Protein 6NIO (pdb70)

B-factor: mean 24.57, std 8.69, range [13.93, 74.97]

Secondary structure (DSSP, 8-state):
-EEEEEEEGGGHHHHHHHHHHHHHHH--EEEEEEE-HHHHHHHHHTT---SEEE-SSS---HHHHTT-B-GGG----EEE-EEEEEETT-S------STT--HHHHHTT--EEEE-TTT-HHHHHHHHHHHHTT-HHHHTT--EESSTTT--TTTTTSSSEEEEEHHHHHH-TTEEEEEE--GGGS--EEE--BBTT--SHHHHHHHHHHTSHHHHHHHHHTT-EE-

Foldseek 3Di:
DEAEEEEAQLCVVLVVVVQVVCCVVPVYHYHYDHDALLVSLVVLLVPDDHFYYKHQDDVSCVSVVSVFFPVVFKDFWWFWFKFKKFFPPDPQAAFEDALPGPVCVQQVQAAELEAQCVDEVQNVQVCQLCVQSVNCVVRVVRHHDPYVVRSVCRLVRNGGMYIDIQLVQLVDPRMDTHYTRDPVRGDIRTIIGTTPPNPDPVSVVVSVVCLDPVSQVSCVNSRIHTD

Solvent-accessible surface area: 10989 Å² total

Radius of gyration: 18.73 Å; Cα contacts (8 Å, |Δi|>4): 465; chains: 1; bounding box: 40×51×35 Å

CATH classification: 3.40.190.10 (+1 more: 3.40.190.10)

Structure (mmCIF, N/CA/C/O backbone):
data_6NIO
#
_entry.id   6NIO
#
_cell.length_a   51.922
_cell.length_b   54.305
_cell.length_c   69.785
_cell.angle_alpha   90.00
_cell.angle_beta   90.00
_cell.angle_gamma   90.00
#
_symmetry.space_group_name_H-M   'P 21 21 21'
#
loop_
_entity.id
_entity.type
_entity.pdbx_description
1 polymer 'Molybdate ABC transporter substrate-binding protein'
2 non-polymer '2-[N-CYCLOHEXYLAMINO]ETHANE SULFONIC ACID'
3 non-polymer 'ACETIC ACID'
4 non-polymer 'FORMIC ACID'
5 water water
#
loop_
_atom_site.group_PDB
_atom_site.id
_atom_site.type_symbol
_atom_site.label_atom_id
_atom_site.label_alt_id
_atom_site.label_comp_id
_atom_site.label_asym_id
_atom_site.label_entity_id
_atom_site.label_seq_id
_atom_site.pdbx_PDB_ins_code
_atom_site.Cartn_x
_atom_site.Cartn_y
_atom_site.Cartn_z
_atom_site.occupancy
_atom_site.B_iso_or_equiv
_atom_site.auth_seq_id
_atom_site.auth_comp_id
_atom_site.auth_asym_id
_atom_site.auth_atom_id
_atom_site.pdbx_PDB_model_num
ATOM 1 N N . ASP A 1 5 ? 23.858 51.506 14.763 1.00 45.37 33 ASP A N 1
ATOM 2 C CA . ASP A 1 5 ? 22.731 51.935 15.611 1.00 44.17 33 ASP A CA 1
ATOM 3 C C . ASP A 1 5 ? 21.525 50.970 15.623 1.00 41.10 33 ASP A C 1
ATOM 4 O O . ASP A 1 5 ? 21.330 50.268 16.623 1.00 41.43 33 ASP A O 1
ATOM 9 N N . LYS A 1 6 ? 20.722 50.947 14.540 1.00 36.96 34 LYS A N 1
ATOM 10 C CA . LYS A 1 6 ? 19.574 50.040 14.422 1.00 35.00 34 LYS A CA 1
ATOM 11 C C . LYS A 1 6 ? 19.623 49.313 13.086 1.00 30.97 34 LYS A C 1
ATOM 12 O O . LYS A 1 6 ? 19.795 49.935 12.036 1.00 32.44 34 LYS A O 1
ATOM 18 N N . ILE A 1 7 ? 19.448 47.998 13.135 1.00 26.55 35 ILE A N 1
ATOM 19 C CA . ILE A 1 7 ? 19.305 47.143 11.960 1.00 23.90 35 ILE A CA 1
ATOM 20 C C . ILE A 1 7 ? 17.876 46.614 11.942 1.00 23.47 35 ILE A C 1
ATOM 21 O O . ILE A 1 7 ? 17.392 46.092 12.957 1.00 24.67 35 ILE A O 1
ATOM 26 N N . THR A 1 8 ? 17.194 46.733 10.794 1.00 21.73 36 THR A N 1
ATOM 27 C CA . THR A 1 8 ? 15.818 46.238 10.657 1.00 21.24 36 THR A CA 1
ATOM 28 C C . THR A 1 8 ? 15.877 44.940 9.852 1.00 20.34 36 THR A C 1
ATOM 29 O O . THR A 1 8 ? 16.393 44.920 8.724 1.00 20.32 36 THR A O 1
ATOM 33 N N . VAL A 1 9 ? 15.398 43.850 10.443 1.00 20.18 37 VAL A N 1
ATOM 34 C CA . VAL A 1 9 ? 15.384 42.538 9.777 1.00 17.90 37 VAL A CA 1
ATOM 35 C C . VAL A 1 9 ? 13.939 42.173 9.462 1.00 18.41 37 VAL A C 1
ATOM 36 O O . VAL A 1 9 ? 13.089 42.273 10.335 1.00 19.60 37 VAL A O 1
ATOM 40 N N . PHE A 1 10 ? 13.659 41.777 8.208 1.00 16.81 38 PHE A N 1
ATOM 41 C CA . PHE A 1 10 ? 12.381 41.160 7.843 1.00 16.94 38 PHE A CA 1
ATOM 42 C C . PHE A 1 10 ? 12.607 39.664 7.819 1.00 15.60 38 PHE A C 1
ATOM 43 O O . PHE A 1 10 ? 13.408 39.174 7.004 1.00 16.25 38 PHE A O 1
ATOM 51 N N . ALA A 1 11 ? 11.971 38.932 8.736 1.00 15.88 39 ALA A N 1
ATOM 52 C CA . ALA A 1 11 ? 12.266 37.503 8.886 1.00 16.53 39 ALA A CA 1
ATOM 53 C C . ALA A 1 11 ? 10.987 36.673 8.928 1.00 15.73 39 ALA A C 1
ATOM 54 O O . ALA A 1 11 ? 9.995 37.046 9.580 1.00 16.57 39 ALA A O 1
ATOM 56 N N . ALA A 1 12 ? 11.027 35.525 8.266 1.00 16.10 40 ALA A N 1
ATOM 57 C CA . ALA A 1 12 ? 9.914 34.593 8.348 1.00 16.13 40 ALA A CA 1
ATOM 58 C C . ALA A 1 12 ? 9.526 34.354 9.818 1.00 16.93 40 ALA A C 1
ATOM 59 O O . ALA A 1 12 ? 10.379 34.209 10.687 1.00 17.59 40 ALA A O 1
ATOM 61 N N . ALA A 1 13 ? 8.217 34.330 10.109 1.00 17.64 41 ALA A N 1
ATOM 62 C CA . ALA A 1 13 ? 7.774 34.367 11.506 1.00 19.40 41 ALA A CA 1
ATOM 63 C C . ALA A 1 13 ? 8.217 33.147 12.302 1.00 18.55 41 ALA A C 1
ATOM 64 O O . ALA A 1 13 ? 8.338 33.215 13.541 1.00 19.70 41 ALA A O 1
ATOM 66 N N . SER A 1 14 ? 8.436 32.013 11.637 1.00 17.59 42 SER A N 1
ATOM 67 C CA . SER A 1 14 ? 8.935 30.848 12.362 1.00 18.27 42 SER A CA 1
ATOM 68 C C . SER A 1 14 ? 10.285 31.097 13.029 1.00 17.92 42 SER A C 1
ATOM 69 O O . SER A 1 14 ? 10.672 30.340 13.920 1.00 19.42 42 SER A O 1
ATOM 72 N N . LEU A 1 15 ? 11.018 32.102 12.606 1.00 17.20 43 LEU A N 1
ATOM 73 C CA . LEU A 1 15 ? 12.338 32.402 13.156 1.00 16.99 43 LEU A CA 1
ATOM 74 C C . LEU A 1 15 ? 12.273 33.232 14.437 1.00 18.18 43 LEU A C 1
ATOM 75 O O . LEU A 1 15 ? 13.312 33.586 14.969 1.00 17.64 43 LEU A O 1
ATOM 80 N N . THR A 1 16 ? 11.076 33.587 14.927 1.00 17.20 44 THR A N 1
ATOM 81 C CA . THR A 1 16 ? 10.953 34.558 16.017 1.00 17.84 44 THR A CA 1
ATOM 82 C C . THR A 1 16 ? 11.832 34.199 17.204 1.00 17.68 44 THR A C 1
ATOM 83 O O . THR A 1 16 ? 12.595 35.039 17.688 1.00 18.32 44 THR A O 1
ATOM 87 N N . ASN A 1 17 ? 11.698 32.978 17.745 1.00 18.75 45 ASN A N 1
ATOM 88 C CA . ASN A 1 17 ? 12.409 32.754 19.009 1.00 19.07 45 ASN A CA 1
ATOM 89 C C . ASN A 1 17 ? 13.922 32.792 18.812 1.00 18.86 45 ASN A C 1
ATOM 90 O O . ASN A 1 17 ? 14.652 33.371 19.635 1.00 19.81 45 ASN A O 1
ATOM 95 N N . ALA A 1 18 ? 14.405 32.216 17.714 1.00 18.24 46 ALA A N 1
ATOM 96 C CA . ALA A 1 18 ? 15.842 32.188 17.471 1.00 18.84 46 ALA A CA 1
ATOM 97 C C . ALA A 1 18 ? 16.370 33.599 17.246 1.00 19.14 46 ALA A C 1
ATOM 98 O O . ALA A 1 18 ? 17.368 34.013 17.850 1.00 19.29 46 ALA A O 1
ATOM 100 N N A LEU A 1 19 ? 15.696 34.374 16.389 0.59 18.64 47 LEU A N 1
ATOM 101 N N B LEU A 1 19 ? 15.700 34.362 16.383 0.41 18.70 47 LEU A N 1
ATOM 102 C CA A LEU A 1 19 ? 16.198 35.709 16.082 0.59 19.96 47 LEU A CA 1
ATOM 103 C CA B LEU A 1 19 ? 16.178 35.699 16.065 0.41 19.87 47 LEU A CA 1
ATOM 104 C C A LEU A 1 19 ? 16.074 36.643 17.277 0.59 19.70 47 LEU A C 1
ATOM 105 C C B LEU A 1 19 ? 16.066 36.640 17.261 0.41 19.73 47 LEU A C 1
ATOM 106 O O A LEU A 1 19 ? 16.913 37.536 17.456 0.59 20.59 47 LEU A O 1
ATOM 107 O O B LEU A 1 19 ? 16.917 37.522 17.435 0.41 20.70 47 LEU A O 1
ATOM 116 N N . GLN A 1 20 ? 15.037 36.477 18.096 1.00 19.14 48 GLN A N 1
ATOM 117 C CA . GLN A 1 20 ? 14.936 37.314 19.290 1.00 20.27 48 GLN A CA 1
ATOM 118 C C . GLN A 1 20 ? 16.119 37.061 20.216 1.00 20.72 48 GLN A C 1
AT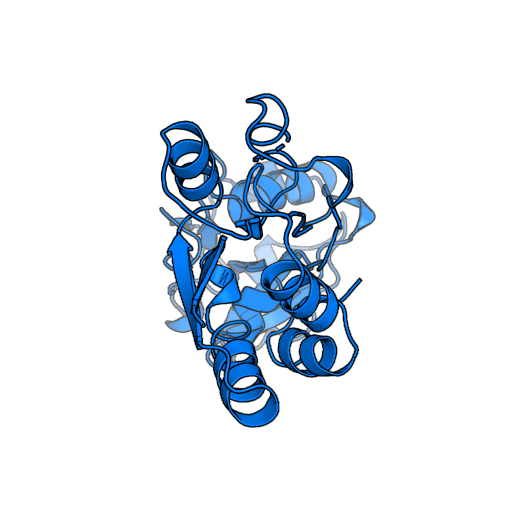OM 119 O O . GLN A 1 20 ? 16.750 38.006 20.705 1.00 21.75 48 GLN A O 1
ATOM 125 N N . ASP A 1 21 ? 16.464 35.782 20.429 1.00 20.28 49 ASP A N 1
ATOM 126 C CA . ASP A 1 21 ? 17.629 35.429 21.232 1.00 20.60 49 ASP A CA 1
ATOM 127 C C . ASP A 1 21 ? 18.909 35.990 20.613 1.00 19.69 49 ASP A C 1
ATOM 128 O O . ASP A 1 21 ? 19.773 36.528 21.323 1.00 21.05 49 ASP A O 1
ATOM 133 N N . ILE A 1 22 ? 19.048 35.879 19.294 1.00 19.69 50 ILE A N 1
ATOM 134 C CA . ILE A 1 22 ? 20.247 36.382 18.638 1.00 21.17 50 ILE A CA 1
ATOM 135 C C . ILE A 1 22 ? 20.339 37.897 18.802 1.00 22.22 50 ILE A C 1
ATOM 136 O O . ILE A 1 22 ? 21.417 38.434 19.109 1.00 21.87 50 ILE A O 1
ATOM 141 N N . ALA A 1 23 ? 19.206 38.599 18.678 1.00 21.68 51 ALA A N 1
ATOM 142 C CA . ALA A 1 23 ? 19.212 40.064 18.783 1.00 22.62 51 ALA A CA 1
ATOM 143 C C . ALA A 1 23 ? 19.603 40.534 20.184 1.00 22.85 51 ALA A C 1
ATOM 144 O O . ALA A 1 23 ? 20.346 41.516 20.334 1.00 23.76 51 ALA A O 1
ATOM 146 N N . VAL A 1 24 ? 19.117 39.850 21.215 1.00 22.69 52 VAL A N 1
ATOM 147 C CA . VAL A 1 24 ? 19.515 40.194 22.577 1.00 23.97 52 VAL A CA 1
ATOM 148 C C . VAL A 1 24 ? 21.023 40.042 22.740 1.00 23.14 52 VAL A C 1
ATOM 149 O O . VAL A 1 24 ? 21.712 40.928 23.277 1.00 22.85 52 VAL A O 1
ATOM 153 N N . GLN A 1 25 ? 21.561 38.904 22.284 1.00 22.29 53 GLN A N 1
ATOM 154 C CA . GLN A 1 25 ? 22.989 38.658 22.414 1.00 23.10 53 GLN A CA 1
ATOM 155 C C . GLN A 1 25 ? 23.811 39.660 21.615 1.00 22.73 53 GLN A C 1
ATOM 156 O O . GLN A 1 25 ? 24.844 40.138 22.090 1.00 23.15 53 GLN A O 1
ATOM 162 N N . TYR A 1 26 ? 23.377 39.981 20.392 1.00 21.67 54 TYR A N 1
ATOM 163 C CA . TYR A 1 26 ? 24.126 40.920 19.574 1.00 22.56 54 TYR A CA 1
ATOM 164 C C . TYR A 1 26 ? 24.116 42.328 20.179 1.00 22.98 54 TYR A C 1
ATOM 165 O O . TYR A 1 26 ? 25.130 43.046 20.106 1.00 23.23 54 TYR A O 1
ATOM 174 N N . LYS A 1 27 ? 22.984 42.763 20.762 1.00 24.38 55 LYS A N 1
ATOM 175 C CA . LYS A 1 27 ? 22.977 44.061 21.432 1.00 26.04 55 LYS A CA 1
ATOM 176 C C . LYS A 1 27 ? 23.929 44.068 22.621 1.00 25.45 55 LYS A C 1
ATOM 177 O O . LYS A 1 27 ? 24.640 45.060 22.861 1.00 25.60 55 LYS A O 1
ATOM 183 N N . GLN A 1 28 ? 23.954 42.970 23.382 1.00 25.26 56 GLN A N 1
ATOM 184 C CA . GLN A 1 28 ? 24.817 42.914 24.554 1.00 26.29 56 GLN A CA 1
ATOM 185 C C . GLN A 1 28 ? 26.289 42.960 24.164 1.00 26.57 56 GLN A C 1
ATOM 186 O O . GLN A 1 28 ? 27.080 43.665 24.808 1.00 28.17 56 GLN A O 1
ATOM 192 N N . GLU A 1 29 ? 26.668 42.239 23.095 1.00 25.85 57 GLU A N 1
ATOM 193 C CA . GLU A 1 29 ? 28.060 42.127 22.683 1.00 27.77 57 GLU A CA 1
ATOM 194 C C . GLU A 1 29 ? 28.530 43.314 21.847 1.00 26.35 57 GLU A C 1
ATOM 195 O O . GLU A 1 29 ? 29.689 43.735 21.981 1.00 27.56 57 GLU A O 1
ATOM 201 N N . LYS A 1 30 ? 27.649 43.889 21.013 1.00 26.54 58 LYS A N 1
ATOM 202 C CA . LYS A 1 30 ? 28.052 44.849 19.991 1.00 27.36 58 LYS A CA 1
ATOM 203 C C . LYS A 1 30 ? 27.332 46.181 20.073 1.00 25.84 58 LYS A C 1
ATOM 204 O O . LYS A 1 30 ? 27.673 47.102 19.305 1.00 26.89 58 LYS A O 1
ATOM 210 N N . GLN A 1 31 ? 26.381 46.335 20.988 1.00 23.71 59 GLN A N 1
ATOM 211 C CA . GLN A 1 31 ? 25.699 47.616 21.217 1.00 25.50 59 GLN A CA 1
ATOM 212 C C . GLN A 1 31 ? 25.003 48.117 19.956 1.00 26.51 59 GLN A C 1
ATOM 213 O O . GLN A 1 31 ? 24.912 49.324 19.712 1.00 28.12 59 GLN A O 1
ATOM 219 N N . VAL A 1 32 ? 24.531 47.182 19.140 1.00 26.32 60 VAL A N 1
ATOM 220 C CA . VAL A 1 32 ? 23.727 47.482 17.961 1.00 27.82 60 VAL A CA 1
ATOM 221 C C . VAL A 1 32 ? 22.332 46.942 18.219 1.00 27.36 60 VAL A C 1
ATOM 222 O O . VAL A 1 32 ? 22.183 45.783 18.621 1.00 26.04 60 VAL A O 1
ATOM 226 N N . ASP A 1 33 ? 21.306 47.766 17.995 1.00 29.41 61 ASP A N 1
ATOM 227 C CA . ASP A 1 33 ? 19.922 47.323 18.181 1.00 32.72 61 ASP A CA 1
ATOM 228 C C . ASP A 1 33 ? 19.402 46.659 16.906 1.00 31.18 61 ASP A C 1
ATOM 229 O O . ASP A 1 33 ? 19.287 47.321 15.866 1.00 33.11 61 ASP A O 1
ATOM 234 N N . VAL A 1 34 ? 19.067 45.370 16.991 1.00 26.91 62 VAL A N 1
ATOM 235 C CA . VAL A 1 34 ? 18.461 44.631 15.888 1.00 24.74 62 VAL A CA 1
ATOM 236 C C . VAL A 1 34 ? 16.981 44.513 16.183 1.00 26.28 62 VAL A C 1
ATOM 237 O O . VAL A 1 34 ? 16.602 44.000 17.240 1.00 27.57 62 VAL A O 1
ATOM 241 N N . VAL A 1 35 ? 16.148 44.987 15.265 1.00 25.56 63 VAL A N 1
ATOM 242 C CA . VAL A 1 35 ? 14.705 44.920 15.424 1.00 26.88 63 VAL A CA 1
ATOM 243 C C . VAL A 1 35 ? 14.129 44.179 14.238 1.00 25.87 63 VAL A C 1
ATOM 244 O O . VAL A 1 35 ? 14.436 44.490 13.083 1.00 29.79 63 VAL A O 1
ATOM 248 N N . ALA A 1 36 ? 13.311 43.194 14.509 1.00 22.88 64 ALA A N 1
ATOM 249 C CA . ALA A 1 36 ? 12.808 42.328 13.448 1.00 21.23 64 ALA A CA 1
ATOM 250 C C . ALA A 1 36 ? 11.302 42.447 13.334 1.00 20.10 64 ALA A C 1
ATOM 251 O O . ALA A 1 36 ? 10.593 42.497 14.354 1.00 21.19 64 ALA A O 1
ATOM 253 N N . SER A 1 37 ? 10.803 42.455 12.092 1.00 19.08 65 SER A N 1
ATOM 254 C CA . SER A 1 37 ? 9.386 42.213 11.806 1.00 19.86 65 SER A CA 1
ATOM 255 C C . SER A 1 37 ? 9.239 40.783 11.331 1.00 18.58 65 SER A C 1
ATOM 256 O O . SER A 1 37 ? 10.020 40.333 10.476 1.00 19.75 65 SER A O 1
ATOM 259 N N . TYR A 1 38 ? 8.261 40.068 11.909 1.00 17.89 66 TYR A N 1
ATOM 260 C CA . TYR A 1 38 ? 8.060 38.650 11.648 1.00 18.07 66 TYR A CA 1
ATOM 261 C C . TYR A 1 38 ? 6.739 38.445 10.927 1.00 19.24 66 TYR A C 1
ATOM 262 O O . TYR A 1 38 ? 5.704 38.863 11.453 1.00 21.67 66 TYR A O 1
ATOM 271 N N . ALA A 1 39 ? 6.768 37.836 9.742 1.00 17.53 67 ALA A N 1
ATOM 272 C CA . ALA A 1 39 ? 5.556 37.685 8.926 1.00 18.30 67 ALA A CA 1
ATOM 273 C C . ALA A 1 39 ? 5.797 36.585 7.902 1.00 17.90 67 ALA A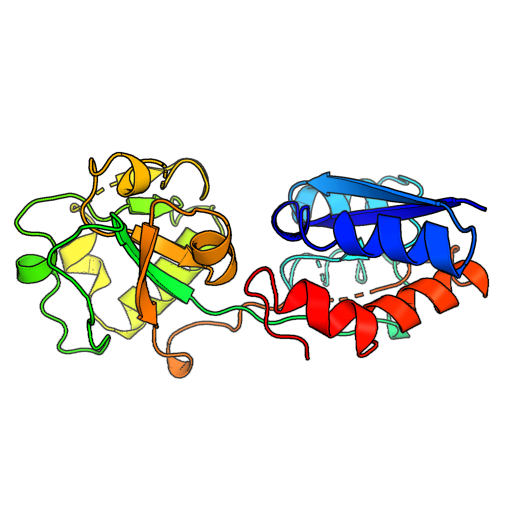 C 1
ATOM 274 O O . ALA A 1 39 ? 6.868 35.981 7.857 1.00 17.75 67 ALA A O 1
ATOM 276 N N A SER A 1 40 ? 4.792 36.285 7.088 0.60 18.90 68 SER A N 1
ATOM 277 N N B SER A 1 40 ? 4.801 36.377 7.040 0.40 18.03 68 SER A N 1
ATOM 278 C CA A SER A 1 40 ? 5.050 35.300 6.051 0.60 20.61 68 SER A CA 1
ATOM 279 C CA B SER A 1 40 ? 4.937 35.486 5.897 0.40 18.33 68 SER A CA 1
ATOM 280 C C A SER A 1 40 ? 6.064 35.853 5.048 0.60 20.11 68 SER A C 1
ATOM 281 C C B SER A 1 40 ? 6.097 35.920 5.007 0.40 19.05 68 SER A C 1
ATOM 282 O O A SER A 1 40 ? 6.121 37.060 4.777 0.60 20.05 68 SER A O 1
ATOM 283 O O B SER A 1 40 ? 6.298 37.117 4.772 0.40 19.39 68 SER A O 1
ATOM 288 N N . SER A 1 41 ? 6.860 34.940 4.494 1.00 18.38 69 SER A N 1
ATOM 289 C CA . SER A 1 41 ? 7.918 35.311 3.551 1.00 18.26 69 SER A CA 1
ATOM 290 C C . SER A 1 41 ? 7.388 36.117 2.370 1.00 18.14 69 SER A C 1
ATOM 291 O O . SER A 1 41 ? 8.050 37.050 1.908 1.00 19.52 69 SER A O 1
ATOM 294 N N . SER A 1 42 ? 6.214 35.741 1.853 1.00 18.68 70 SER A N 1
ATOM 295 C CA . SER A 1 42 ? 5.635 36.437 0.701 1.00 19.47 70 SER A CA 1
ATOM 296 C C . SER A 1 42 ? 5.306 37.894 1.019 1.00 20.20 70 SER A C 1
ATOM 297 O O . SER A 1 42 ? 5.598 38.800 0.223 1.00 20.44 70 SE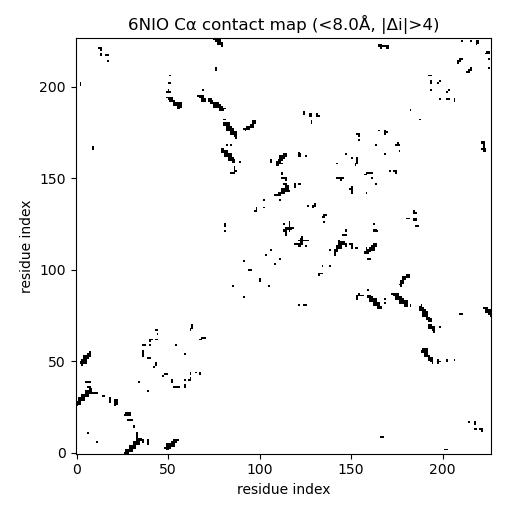R A O 1
ATOM 300 N N . THR A 1 43 ? 4.727 38.141 2.191 1.00 20.72 71 THR A N 1
ATOM 301 C CA . THR A 1 43 ? 4.411 39.502 2.576 1.00 20.17 71 THR A CA 1
ATOM 302 C C . THR A 1 43 ? 5.668 40.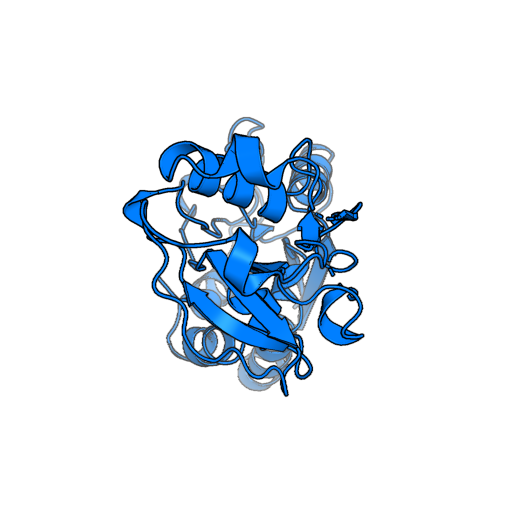318 2.823 1.00 19.37 71 THR A C 1
ATOM 303 O O . THR A 1 43 ? 5.739 41.476 2.412 1.00 21.41 71 THR A O 1
ATOM 307 N N . LEU A 1 44 ? 6.677 39.724 3.458 1.00 18.95 72 LEU A N 1
ATOM 308 C CA . LEU A 1 44 ? 7.913 40.450 3.666 1.00 19.27 72 LEU A CA 1
ATOM 309 C C . LEU A 1 44 ? 8.540 40.835 2.330 1.00 18.83 72 LEU A C 1
ATOM 310 O O . LEU A 1 44 ? 9.032 41.955 2.166 1.00 20.64 72 LEU A O 1
ATOM 315 N N . ALA A 1 45 ? 8.555 39.899 1.371 1.00 18.73 73 ALA A N 1
ATOM 316 C CA . ALA A 1 45 ? 9.168 40.191 0.080 1.00 19.48 73 ALA A CA 1
ATOM 317 C C . ALA A 1 45 ? 8.402 41.277 -0.671 1.00 20.05 73 ALA A C 1
ATOM 318 O O . ALA A 1 45 ? 9.018 42.200 -1.240 1.00 21.47 73 ALA A O 1
ATOM 320 N N . ARG A 1 46 ? 7.061 41.216 -0.658 1.00 20.43 74 ARG A N 1
ATOM 321 C CA . ARG A 1 46 ? 6.293 42.238 -1.358 1.00 21.27 74 ARG A CA 1
ATOM 322 C C . ARG A 1 46 ? 6.448 43.583 -0.688 1.00 22.11 74 ARG A C 1
ATOM 323 O O . ARG A 1 46 ? 6.472 44.614 -1.363 1.00 22.47 74 ARG A O 1
ATOM 331 N N . GLN A 1 47 ? 6.529 43.597 0.647 1.00 22.51 75 GLN A N 1
ATOM 332 C CA . GLN A 1 47 ? 6.706 44.872 1.333 1.00 23.95 75 GLN A CA 1
ATOM 333 C C . GLN A 1 47 ? 8.051 45.488 0.999 1.00 22.76 75 GLN A C 1
ATOM 334 O O . GLN A 1 47 ? 8.127 46.700 0.791 1.00 23.48 75 GLN A O 1
ATOM 340 N N . ILE A 1 48 ? 9.119 44.667 0.903 1.00 22.29 76 ILE A N 1
ATOM 341 C CA . ILE A 1 48 ? 10.404 45.174 0.415 1.00 23.76 76 ILE A CA 1
ATOM 342 C C . ILE A 1 48 ? 10.254 45.729 -1.004 1.00 26.20 76 ILE A C 1
ATOM 343 O O . ILE A 1 48 ? 10.726 46.832 -1.310 1.00 27.13 76 ILE A O 1
ATOM 348 N N . GLU A 1 49 ? 9.517 45.014 -1.867 1.00 24.63 77 GLU A N 1
ATOM 349 C CA . GLU A 1 49 ? 9.299 45.485 -3.238 1.00 25.39 77 GLU A CA 1
ATOM 350 C C . GLU A 1 49 ? 8.606 46.841 -3.259 1.00 26.00 77 GLU A C 1
ATOM 351 O O . GLU A 1 49 ? 8.910 47.700 -4.110 1.00 26.83 77 GLU A O 1
ATOM 357 N N . GLN A 1 50 ? 7.682 47.056 -2.315 1.00 24.71 78 GLN A N 1
ATOM 358 C CA . GLN A 1 50 ? 6.908 48.285 -2.239 1.00 24.55 78 GLN A CA 1
ATOM 359 C C . GLN A 1 50 ? 7.631 49.400 -1.501 1.00 27.22 78 GLN A C 1
ATOM 360 O O . GLN A 1 50 ? 7.069 50.489 -1.354 1.00 29.27 78 GLN A O 1
ATOM 366 N N . GLY A 1 51 ? 8.859 49.175 -1.058 1.00 27.35 79 GLY A N 1
ATOM 367 C CA . GLY A 1 51 ? 9.672 50.229 -0.482 1.00 28.39 79 GLY A CA 1
ATOM 368 C C . GLY A 1 51 ? 9.854 50.225 1.025 1.00 29.10 79 GLY A C 1
ATOM 369 O O . GLY A 1 51 ? 10.447 51.167 1.556 1.00 30.93 79 GLY A O 1
ATOM 370 N N . ALA A 1 52 ? 9.382 49.206 1.728 1.00 28.71 80 ALA A N 1
ATOM 371 C CA . ALA A 1 52 ? 9.629 49.120 3.166 1.00 29.65 80 ALA A CA 1
ATOM 372 C C . ALA A 1 52 ? 11.137 49.043 3.441 1.00 29.62 80 ALA A C 1
ATOM 373 O O . ALA A 1 52 ? 11.839 48.279 2.777 1.00 29.70 80 ALA A O 1
ATOM 375 N N . PRO A 1 53 ? 11.672 49.791 4.458 1.00 29.61 81 PRO A N 1
ATOM 376 C CA . PRO A 1 53 ? 13.148 49.947 4.626 1.00 29.28 81 PRO A CA 1
ATOM 377 C C . PRO A 1 53 ? 13.870 48.877 5.463 1.00 29.15 81 PRO A C 1
ATOM 378 O O . PRO A 1 53 ? 14.616 49.166 6.431 1.00 31.33 81 PRO A O 1
ATOM 382 N N . ALA A 1 54 ? 13.770 47.642 5.051 1.00 25.78 82 ALA A N 1
ATOM 383 C CA . ALA A 1 54 ? 14.497 46.599 5.761 1.00 22.70 82 ALA A CA 1
ATOM 384 C C . ALA A 1 54 ? 15.965 46.559 5.334 1.00 21.62 82 ALA A C 1
ATOM 385 O O . ALA A 1 54 ? 16.309 46.850 4.193 1.00 21.10 82 ALA A O 1
ATOM 387 N N . ASP A 1 55 ? 16.830 46.171 6.255 1.00 19.80 83 ASP A N 1
ATOM 388 C CA . ASP A 1 55 ? 18.248 45.977 5.939 1.00 19.16 83 ASP A CA 1
ATOM 389 C C . ASP A 1 55 ? 18.558 44.561 5.469 1.00 18.18 83 ASP A C 1
ATOM 390 O O . ASP A 1 55 ? 19.434 44.359 4.612 1.00 18.72 83 ASP A O 1
ATOM 395 N N A LEU A 1 56 ? 17.861 43.571 6.018 0.61 17.51 84 LEU A N 1
ATOM 396 N N B LEU A 1 56 ? 17.821 43.582 5.972 0.39 17.55 84 LEU A N 1
ATOM 397 C CA A LEU A 1 56 ? 18.122 42.158 5.759 0.61 18.31 84 LEU A CA 1
ATOM 398 C CA B LEU A 1 56 ? 18.129 42.179 5.746 0.39 18.48 84 LEU A CA 1
ATOM 399 C C A LEU A 1 56 ? 16.788 41.452 5.605 0.61 16.47 84 LEU A C 1
ATOM 400 C C B LEU A 1 56 ? 16.813 41.422 5.645 0.39 16.64 84 LEU A C 1
ATOM 401 O O A LEU A 1 56 ? 15.817 41.792 6.273 0.61 17.36 84 LEU A O 1
ATOM 402 O O B LEU A 1 56 ? 15.870 41.717 6.378 0.39 17.81 84 LEU A O 1
ATOM 411 N N . PHE A 1 57 ? 16.750 40.452 4.741 1.00 15.11 85 PHE A N 1
ATOM 412 C CA . PHE A 1 57 ? 15.557 39.629 4.528 1.00 14.95 85 PHE A CA 1
ATOM 413 C C . PHE A 1 57 ? 15.986 38.179 4.748 1.00 15.54 85 PHE A C 1
ATOM 414 O O . PHE A 1 57 ? 16.937 37.717 4.128 1.00 15.54 85 PHE A O 1
ATOM 422 N N . ILE A 1 58 ? 15.269 37.449 5.627 1.00 15.56 86 ILE A N 1
ATOM 423 C CA . ILE A 1 58 ? 15.456 36.005 5.809 1.00 15.43 86 ILE A CA 1
ATOM 424 C C . ILE A 1 58 ? 14.129 35.356 5.463 1.00 15.00 86 ILE A C 1
ATOM 425 O O . ILE A 1 58 ? 13.122 35.550 6.173 1.00 15.98 86 ILE A O 1
ATOM 430 N N . SER A 1 59 ? 14.102 34.663 4.341 1.00 14.65 87 SER A N 1
ATOM 431 C CA . SER A 1 59 ? 12.914 33.990 3.864 1.00 14.99 87 SER A CA 1
ATOM 432 C C . SER A 1 59 ? 12.872 32.555 4.379 1.00 15.03 87 SER A C 1
ATOM 433 O O . SER A 1 59 ? 13.914 31.946 4.650 1.00 16.12 87 SER A O 1
ATOM 436 N N . ALA A 1 60 ? 11.662 31.976 4.439 1.00 16.01 88 ALA A N 1
ATOM 437 C CA . ALA A 1 60 ? 11.492 30.563 4.752 1.00 16.30 88 ALA A CA 1
ATOM 438 C C . ALA A 1 60 ? 11.401 29.733 3.498 1.00 16.28 88 ALA A C 1
ATOM 439 O O . ALA A 1 60 ? 11.155 28.517 3.578 1.00 18.04 88 ALA A O 1
ATOM 441 N N . ASP A 1 61 ? 11.609 30.358 2.341 1.00 17.28 89 ASP A N 1
ATOM 442 C CA . ASP A 1 61 ? 11.749 29.572 1.125 1.00 18.32 89 ASP A CA 1
ATOM 443 C C . ASP A 1 61 ? 12.549 30.306 0.058 1.00 17.35 89 ASP A C 1
ATOM 444 O O . ASP A 1 61 ? 12.802 31.525 0.115 1.00 19.30 89 ASP A O 1
ATOM 449 N N . GLN A 1 62 ? 13.019 29.515 -0.906 1.00 17.30 90 GLN A N 1
ATOM 450 C CA . GLN A 1 62 ? 13.829 30.068 -1.991 1.00 17.07 90 GLN A CA 1
ATOM 451 C C . GLN A 1 62 ? 12.978 30.860 -2.976 1.00 16.87 90 GLN A C 1
ATOM 452 O O . GLN A 1 62 ? 13.472 31.805 -3.575 1.00 18.06 90 GLN A O 1
ATOM 458 N N . GLN A 1 63 ? 11.708 30.484 -3.181 1.00 17.60 91 GLN A N 1
ATOM 459 C CA . GLN A 1 63 ? 10.908 31.141 -4.224 1.00 18.03 91 GLN A CA 1
ATOM 460 C C . GLN A 1 63 ? 10.673 32.618 -3.923 1.00 18.10 91 GLN A C 1
ATOM 461 O O . GLN A 1 63 ? 10.703 33.440 -4.838 1.00 18.74 91 GLN A O 1
ATOM 467 N N . TRP A 1 64 ? 10.422 32.979 -2.659 1.00 16.69 92 TRP A N 1
ATOM 468 C CA . TRP A 1 64 ? 10.186 34.381 -2.329 1.00 16.29 92 TRP A CA 1
ATOM 469 C C . TRP A 1 64 ? 11.468 35.191 -2.347 1.00 16.11 92 TRP A C 1
ATOM 470 O O . TRP A 1 64 ? 11.423 36.397 -2.578 1.00 16.35 92 TRP A O 1
ATOM 489 N N . ASP A 1 66 ? 13.781 34.455 -4.662 1.00 15.65 94 ASP A N 1
ATOM 490 C CA . ASP A 1 66 ? 13.865 34.656 -6.108 1.00 16.52 94 ASP A CA 1
ATOM 491 C C . ASP A 1 66 ? 13.033 35.867 -6.520 1.00 15.84 94 ASP A C 1
ATOM 492 O O . ASP A 1 66 ? 13.463 36.670 -7.355 1.00 17.35 94 ASP A O 1
ATOM 497 N N . TYR A 1 67 ? 11.807 35.978 -5.986 1.00 15.93 95 TYR A N 1
ATOM 498 C CA . TYR A 1 67 ? 10.944 37.106 -6.305 1.00 16.47 95 TYR A CA 1
ATOM 499 C C . TYR A 1 67 ? 11.604 38.437 -5.930 1.00 16.94 95 TYR A C 1
ATOM 500 O O . TYR A 1 67 ? 11.679 39.359 -6.739 1.00 17.09 95 TYR A O 1
ATOM 509 N N . ALA A 1 68 ? 12.141 38.540 -4.714 1.00 15.67 96 ALA A N 1
ATOM 510 C CA . ALA A 1 68 ? 12.711 39.799 -4.262 1.00 15.83 96 ALA A CA 1
ATOM 511 C C . ALA A 1 68 ? 13.930 40.168 -5.103 1.00 15.90 96 ALA A C 1
ATOM 512 O O . ALA A 1 68 ? 14.147 41.347 -5.417 1.00 16.61 96 ALA A O 1
ATOM 514 N N . ILE A 1 69 ? 14.754 39.178 -5.468 1.00 15.93 97 ILE A N 1
ATOM 515 C CA . ILE A 1 69 ? 15.916 39.454 -6.318 1.00 15.40 97 ILE A CA 1
ATOM 516 C C . ILE A 1 69 ? 15.460 39.861 -7.708 1.00 16.41 97 ILE A C 1
ATOM 517 O O . ILE A 1 69 ? 15.999 40.799 -8.294 1.00 16.92 97 ILE A O 1
ATOM 522 N N A ASP A 1 70 ? 14.462 39.160 -8.260 0.47 18.21 98 ASP A N 1
ATOM 523 N N B ASP A 1 70 ? 14.452 39.170 -8.267 0.53 17.76 98 ASP A N 1
ATOM 524 C CA A ASP A 1 70 ? 13.967 39.509 -9.589 0.47 19.25 98 ASP A CA 1
ATOM 525 C CA B ASP A 1 70 ? 13.999 39.522 -9.615 0.53 18.17 98 ASP A CA 1
ATOM 526 C C A ASP A 1 70 ? 13.497 40.960 -9.632 0.47 19.01 98 ASP A C 1
ATOM 527 C C B ASP A 1 70 ? 13.354 40.909 -9.676 0.53 18.66 98 ASP A C 1
ATOM 528 O O A ASP A 1 70 ? 13.750 41.678 -10.608 0.47 19.76 98 ASP A O 1
ATOM 529 O O B ASP A 1 70 ? 13.300 41.518 -10.752 0.53 20.74 98 ASP A O 1
ATOM 538 N N . LYS A 1 71 ? 12.891 41.432 -8.547 1.00 17.97 99 LYS A N 1
ATOM 539 C CA . LYS A 1 71 ? 12.395 42.802 -8.461 1.00 17.56 99 LYS A CA 1
ATOM 540 C C . LYS A 1 71 ? 13.494 43.823 -8.250 1.00 18.33 99 LYS A C 1
ATOM 541 O O . LYS A 1 71 ? 13.186 45.019 -8.104 1.00 20.44 99 LYS A O 1
ATOM 547 N N . GLN A 1 72 ? 14.747 43.385 -8.202 1.00 18.00 100 GLN A N 1
ATOM 548 C CA . GLN A 1 72 ? 15.898 44.296 -8.090 1.00 17.44 100 GLN A CA 1
ATOM 549 C C . GLN A 1 72 ? 15.896 45.043 -6.758 1.00 18.26 100 GLN A C 1
ATOM 550 O O . GLN A 1 72 ? 16.389 46.162 -6.647 1.00 20.97 100 GLN A O 1
ATOM 556 N N . GLN A 1 73 ? 15.473 44.349 -5.698 1.00 16.93 101 GLN A N 1
ATOM 557 C CA . GLN A 1 73 ? 15.454 44.914 -4.362 1.00 16.95 101 GLN A CA 1
ATOM 558 C C . GLN A 1 73 ? 16.562 44.390 -3.461 1.00 16.22 101 GLN A C 1
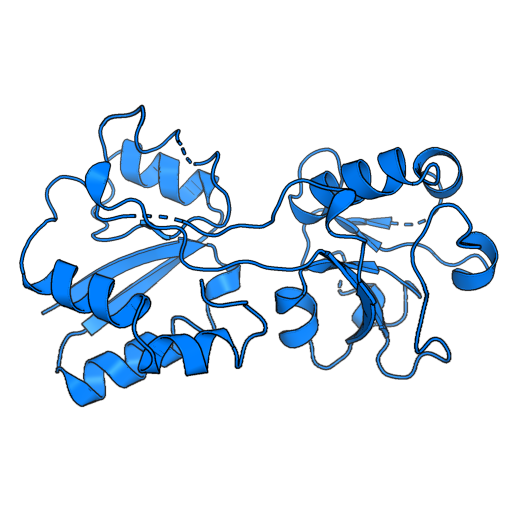ATOM 559 O O . GLN A 1 73 ? 16.638 44.806 -2.301 1.00 18.67 101 GLN A O 1
ATOM 565 N N . ILE A 1 74 ? 17.362 43.437 -3.919 1.00 16.24 102 ILE A N 1
ATOM 566 C CA . ILE A 1 74 ? 18.295 42.677 -3.081 1.00 15.96 102 ILE A CA 1
ATOM 567 C C . ILE A 1 74 ? 19.703 42.841 -3.617 1.00 16.17 102 ILE A C 1
ATOM 568 O O . ILE A 1 74 ? 19.899 43.002 -4.819 1.00 16.98 102 ILE A O 1
ATOM 573 N N . VAL A 1 75 ? 20.686 42.824 -2.731 1.00 16.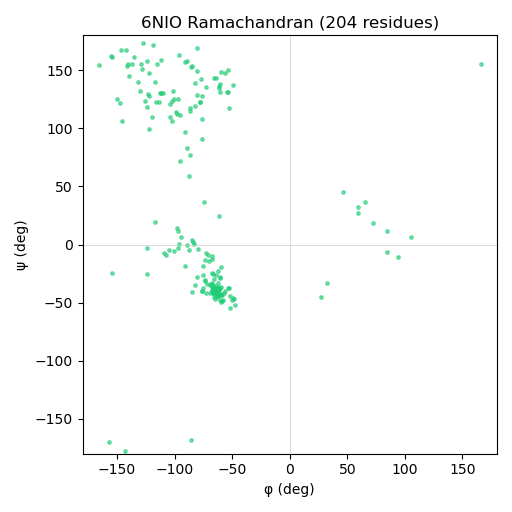23 103 VAL A N 1
ATOM 574 C CA . VAL A 1 75 ? 22.082 42.606 -3.163 1.00 15.94 103 VAL A CA 1
ATOM 575 C C . VAL A 1 75 ? 22.207 41.111 -3.447 1.00 16.07 103 VAL A C 1
ATOM 576 O O . VAL A 1 75 ? 22.423 40.304 -2.531 1.00 16.06 103 VAL A O 1
ATOM 580 N N . ALA A 1 76 ? 21.947 40.694 -4.690 1.00 15.86 104 ALA A N 1
ATOM 581 C CA . ALA A 1 76 ? 21.788 39.265 -4.965 1.00 16.95 104 ALA A CA 1
ATOM 582 C C . ALA A 1 76 ? 23.033 38.465 -4.627 1.00 16.66 104 ALA A C 1
ATOM 583 O O . ALA A 1 76 ? 22.938 37.298 -4.224 1.00 18.00 104 ALA A O 1
ATOM 585 N N . ASN A 1 77 ? 24.196 39.099 -4.713 1.00 16.75 105 ASN A N 1
ATOM 586 C CA . ASN A 1 77 ? 25.393 38.323 -4.385 1.00 20.60 105 ASN A CA 1
ATOM 587 C C . ASN A 1 77 ? 25.563 38.038 -2.903 1.00 21.28 105 ASN A C 1
ATOM 588 O O . ASN A 1 77 ? 26.419 37.219 -2.553 1.00 26.03 105 ASN A O 1
ATOM 593 N N . THR A 1 78 ? 24.727 38.618 -2.037 1.00 17.76 106 THR A N 1
ATOM 594 C CA . THR A 1 78 ? 24.760 38.222 -0.643 1.00 17.11 106 THR A CA 1
ATOM 595 C C . THR A 1 78 ? 23.854 37.035 -0.355 1.00 16.84 106 THR A C 1
ATOM 596 O O . THR A 1 78 ? 23.833 36.549 0.775 1.00 17.22 106 THR A O 1
ATOM 600 N N . ARG A 1 79 ? 23.076 36.556 -1.323 1.00 15.66 107 ARG A N 1
ATOM 601 C CA . ARG A 1 79 ? 22.154 35.466 -1.024 1.00 15.85 107 ARG A CA 1
ATOM 602 C C . ARG A 1 79 ? 22.914 34.287 -0.408 1.00 16.25 107 ARG A C 1
ATOM 603 O O . ARG A 1 79 ? 23.929 33.836 -0.941 1.00 17.74 107 ARG A O 1
ATOM 611 N N . TYR A 1 80 ? 22.407 33.762 0.711 1.00 16.00 108 TYR A N 1
ATOM 612 C CA . TYR A 1 80 ? 23.131 32.728 1.462 1.00 16.17 108 TYR A CA 1
ATOM 613 C C . TYR A 1 80 ? 22.094 31.812 2.098 1.00 15.97 108 TYR A C 1
ATOM 614 O O . TYR A 1 80 ? 21.227 32.296 2.845 1.00 16.40 108 TYR A O 1
ATOM 623 N N . THR A 1 81 ? 22.138 30.512 1.802 1.00 16.82 109 THR A N 1
ATOM 624 C CA . THR A 1 81 ? 21.178 29.610 2.419 1.00 16.01 109 THR A CA 1
ATOM 625 C C . THR A 1 81 ? 21.618 29.383 3.851 1.00 16.28 109 THR A C 1
ATOM 626 O O . THR A 1 81 ? 22.619 28.713 4.086 1.00 18.54 109 THR A O 1
ATOM 630 N N . LEU A 1 82 ? 20.871 29.968 4.794 1.00 15.62 110 LEU A N 1
ATOM 631 C CA . LEU A 1 82 ? 21.296 30.019 6.191 1.00 16.03 110 LEU A CA 1
ATOM 632 C C . LEU A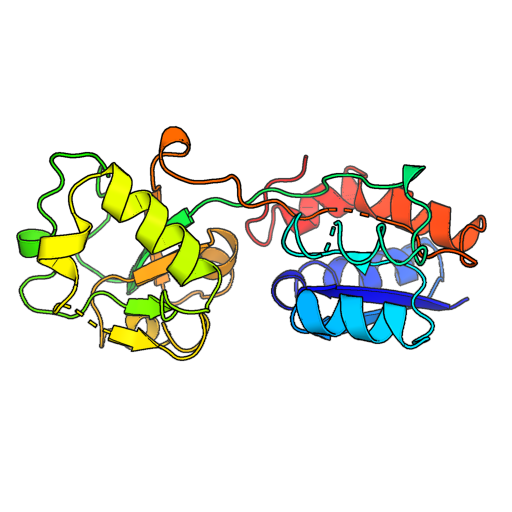 1 82 ? 20.933 28.767 6.961 1.00 16.64 110 LEU A C 1
ATOM 633 O O . LEU A 1 82 ? 21.729 28.275 7.781 1.00 18.39 110 LEU A O 1
ATOM 638 N N . LEU A 1 83 ? 19.733 28.233 6.728 1.00 16.13 111 LEU A N 1
ATOM 639 C CA . LEU A 1 83 ? 19.209 27.161 7.535 1.00 16.20 111 LEU A CA 1
ATOM 640 C C . LEU A 1 83 ? 18.483 26.155 6.667 1.00 16.80 111 LEU A C 1
ATOM 641 O O . LEU A 1 83 ? 17.936 26.486 5.615 1.00 16.88 111 LEU A O 1
ATOM 646 N N . GLY A 1 84 ? 18.415 24.925 7.175 1.00 17.11 112 GLY A N 1
ATOM 647 C CA . GLY A 1 84 ? 17.517 23.924 6.663 1.00 18.37 112 GLY A CA 1
ATOM 648 C C . GLY A 1 84 ? 16.534 23.477 7.736 1.00 18.19 112 GLY A C 1
ATOM 649 O O . GLY A 1 84 ? 16.644 23.830 8.912 1.00 18.13 112 GLY A O 1
ATOM 650 N N . ASN A 1 85 ? 15.569 22.682 7.308 1.00 21.08 113 ASN A N 1
ATOM 651 C CA . ASN A 1 85 ? 14.588 22.114 8.218 1.00 21.78 113 ASN A CA 1
ATOM 652 C C . ASN A 1 85 ? 14.286 20.690 7.750 1.00 21.75 113 ASN A C 1
ATOM 653 O O . ASN A 1 85 ? 14.710 20.252 6.668 1.00 26.57 113 ASN A O 1
ATOM 658 N N . GLU A 1 86 ? 13.620 19.932 8.588 1.00 18.86 114 GLU A N 1
ATOM 659 C CA . GLU A 1 86 ? 13.078 18.651 8.157 1.00 19.50 114 GLU A CA 1
ATOM 660 C C . GLU A 1 86 ? 11.555 18.727 8.131 1.00 17.23 114 GLU A C 1
ATOM 661 O O . GLU A 1 86 ? 10.924 19.544 8.812 1.00 18.74 114 GLU A O 1
ATOM 667 N N . LEU A 1 87 ? 10.943 17.832 7.361 1.00 16.83 115 LEU A N 1
ATOM 668 C CA . LEU A 1 87 ? 9.491 17.631 7.387 1.00 17.04 115 LEU A CA 1
ATOM 669 C C . LEU A 1 87 ? 9.232 16.450 8.315 1.00 16.62 115 LEU A C 1
ATOM 670 O O . LEU A 1 87 ? 9.811 15.370 8.119 1.00 17.41 115 LEU A O 1
ATOM 675 N N . VAL A 1 88 ? 8.377 16.649 9.329 1.00 16.49 116 VAL A N 1
ATOM 676 C CA . VAL A 1 88 ? 8.272 15.663 10.398 1.00 15.84 116 VAL A CA 1
ATOM 677 C C . VAL A 1 88 ? 6.828 15.255 10.650 1.00 14.98 116 VAL A C 1
ATOM 678 O O . VAL A 1 88 ? 5.878 16.018 10.409 1.00 15.39 116 VAL A O 1
ATOM 682 N N . LEU A 1 89 ? 6.693 14.056 11.206 1.00 14.88 117 LEU A N 1
ATOM 683 C CA . LEU A 1 89 ? 5.426 13.529 11.666 1.00 15.14 117 LEU A CA 1
ATOM 684 C C . LEU A 1 89 ? 5.416 13.717 13.177 1.00 15.67 117 LEU A C 1
ATOM 685 O O . LEU A 1 89 ? 6.328 13.237 13.865 1.00 16.24 117 LEU A O 1
ATOM 690 N N . ILE A 1 90 ? 4.375 14.387 13.684 1.00 15.60 118 ILE A N 1
ATOM 691 C CA . ILE A 1 90 ? 4.259 14.661 15.111 1.00 14.80 118 ILE A CA 1
ATOM 692 C C . ILE A 1 90 ? 3.053 13.928 15.698 1.00 15.37 118 ILE A C 1
ATOM 693 O O . ILE A 1 90 ? 2.090 13.596 15.006 1.00 15.91 118 ILE A O 1
ATOM 698 N N . ALA A 1 91 ? 3.127 13.678 16.999 1.00 15.69 119 ALA A N 1
ATOM 699 C CA . ALA A 1 91 ? 2.049 13.086 17.789 1.00 15.90 119 ALA A CA 1
ATOM 700 C C . ALA A 1 91 ? 1.941 13.884 19.085 1.00 15.36 119 ALA A C 1
ATOM 701 O O . ALA A 1 91 ? 2.920 14.506 19.513 1.00 16.64 119 ALA A O 1
ATOM 703 N N . PRO A 1 92 ? 0.817 13.801 19.790 1.00 16.01 120 PRO A N 1
ATOM 704 C CA . PRO A 1 92 ? 0.798 14.378 21.142 1.00 17.43 120 PRO A CA 1
ATOM 705 C C . PRO A 1 92 ? 1.922 13.751 21.983 1.00 17.50 120 PRO A C 1
ATOM 706 O O . PRO A 1 92 ? 2.258 12.579 21.836 1.00 18.54 120 PRO A O 1
ATOM 710 N N . GLN A 1 93 ? 2.476 14.549 22.894 1.00 16.75 121 GLN A N 1
ATOM 711 C CA . GLN A 1 93 ? 3.671 14.159 23.637 1.00 18.97 121 GLN A CA 1
ATOM 712 C C . GLN A 1 93 ? 3.534 12.796 24.319 1.00 18.62 121 GLN A C 1
ATOM 713 O O . GLN A 1 93 ? 4.480 11.999 24.316 1.00 19.22 121 GLN A O 1
ATOM 719 N N . ASP A 1 94 ? 2.348 12.468 24.851 1.00 17.15 122 ASP A N 1
ATOM 720 C CA . ASP A 1 94 ? 2.159 11.225 25.595 1.00 17.22 122 ASP A CA 1
ATOM 721 C C . ASP A 1 94 ? 1.557 10.110 24.734 1.00 17.66 122 ASP A C 1
ATOM 722 O O . ASP A 1 94 ? 1.184 9.049 25.257 1.00 18.49 122 ASP A O 1
ATOM 727 N N . SER A 1 95 ? 1.498 10.304 23.414 1.00 18.18 123 SER A N 1
ATOM 728 C CA . SER A 1 95 ? 0.986 9.275 22.508 1.00 18.20 123 SER A CA 1
ATOM 729 C C . SER A 1 95 ? 1.715 7.954 22.728 1.00 18.19 123 SER A C 1
ATOM 730 O O . SER A 1 95 ? 2.919 7.920 23.044 1.00 18.13 123 SER A O 1
ATOM 733 N N . GLN A 1 96 ? 0.987 6.859 22.458 1.00 18.71 124 GLN A N 1
ATOM 734 C CA . GLN A 1 96 ? 1.619 5.541 22.452 1.00 19.25 124 GLN A CA 1
ATOM 735 C C . GLN A 1 96 ? 2.498 5.335 21.234 1.00 19.39 124 GLN A C 1
ATOM 736 O O . GLN A 1 96 ? 3.278 4.374 21.230 1.00 21.86 124 GLN A O 1
ATOM 742 N N . ILE A 1 97 ? 2.387 6.195 20.209 1.00 18.22 125 ILE A N 1
ATOM 743 C CA . ILE A 1 97 ? 3.304 6.152 19.067 1.00 18.03 125 ILE A CA 1
ATOM 744 C C . ILE A 1 97 ? 4.605 6.862 19.451 1.00 19.74 125 ILE A C 1
ATOM 745 O O . ILE A 1 97 ? 4.589 8.007 19.901 1.00 19.40 125 ILE A O 1
ATOM 750 N N . ASP A 1 98 ? 5.748 6.208 19.232 1.00 21.52 126 ASP A N 1
ATOM 751 C CA . ASP A 1 98 ? 7.032 6.892 19.446 1.00 22.59 126 ASP A CA 1
ATOM 752 C C . ASP A 1 98 ? 7.960 6.905 18.254 1.00 22.33 126 ASP A C 1
ATOM 753 O O . ASP A 1 98 ? 8.817 7.800 18.170 1.00 23.52 126 ASP A O 1
ATOM 758 N N . LYS A 1 99 ? 7.843 5.942 17.346 1.00 22.29 127 LYS A N 1
ATOM 759 C CA . LYS A 1 99 ? 8.748 5.885 16.208 1.00 22.93 127 LYS A CA 1
ATOM 760 C C . LYS A 1 99 ? 7.997 5.255 15.049 1.00 22.95 127 LYS A C 1
ATOM 761 O O . LYS A 1 99 ? 7.453 4.150 15.165 1.00 25.39 127 LYS A O 1
ATOM 767 N N . VAL A 1 100 ? 7.979 5.961 13.938 1.00 21.42 128 VAL A N 1
ATOM 768 C CA . VAL A 1 100 ? 7.333 5.492 12.718 1.00 21.35 128 VAL A CA 1
ATOM 769 C C . VAL A 1 100 ? 8.390 5.562 11.624 1.00 21.81 128 VAL A C 1
ATOM 770 O O . VAL A 1 100 ? 8.953 6.634 11.367 1.00 22.64 128 VAL A O 1
ATOM 774 N N . GLU A 1 101 ? 8.642 4.446 10.968 1.00 23.65 129 GLU A N 1
ATOM 775 C CA . GLU A 1 101 ? 9.495 4.447 9.789 1.00 25.74 129 GLU A CA 1
ATOM 776 C C . GLU A 1 101 ? 8.600 4.879 8.636 1.00 24.89 129 GLU A C 1
ATOM 777 O O . GLU A 1 101 ? 7.562 4.250 8.369 1.00 26.89 129 GLU A O 1
ATOM 783 N N . ILE A 1 102 ? 8.942 5.993 8.006 1.00 22.44 130 ILE A N 1
ATOM 784 C CA . ILE A 1 102 ? 8.103 6.575 6.968 1.00 22.51 130 ILE A CA 1
ATOM 785 C C . ILE A 1 102 ? 8.648 6.136 5.617 1.00 24.43 130 ILE A C 1
ATOM 786 O O . ILE A 1 102 ? 9.734 6.565 5.199 1.00 26.39 130 ILE A O 1
ATOM 791 N N . ASP A 1 103 ? 7.884 5.306 4.915 1.00 25.06 131 ASP A N 1
ATOM 792 C CA . ASP A 1 103 ? 8.284 4.834 3.586 1.00 26.88 131 ASP A CA 1
ATOM 793 C C . ASP A 1 103 ? 7.019 4.418 2.830 1.00 26.24 131 ASP A C 1
ATOM 794 O O . ASP A 1 103 ? 5.891 4.658 3.286 1.00 25.21 131 ASP A O 1
ATOM 799 N N . LYS A 1 104 ? 7.197 3.773 1.678 1.00 27.73 132 LYS A N 1
ATOM 800 C CA . LYS A 1 104 ? 6.034 3.409 0.875 1.00 30.77 132 LYS A CA 1
ATOM 801 C C . LYS A 1 104 ? 5.161 2.354 1.531 1.00 30.30 132 LYS A C 1
ATOM 802 O O . LYS A 1 104 ? 4.013 2.176 1.110 1.00 31.53 132 LYS A O 1
ATOM 808 N N . LYS A 1 105 ? 5.649 1.714 2.583 1.00 30.35 133 LYS A N 1
ATOM 809 C CA . LYS A 1 105 ? 4.953 0.634 3.251 1.00 32.05 133 LYS A CA 1
ATOM 810 C C . LYS A 1 105 ? 4.250 1.053 4.532 1.00 29.49 133 LYS A C 1
ATOM 811 O O . LYS A 1 105 ? 3.521 0.239 5.110 1.00 30.37 133 LYS A O 1
ATOM 817 N N . THR A 1 106 ? 4.425 2.296 4.974 1.00 26.56 134 THR A N 1
ATOM 818 C CA . THR A 1 106 ? 3.844 2.738 6.236 1.00 25.53 134 THR A CA 1
ATOM 819 C C . THR A 1 106 ? 2.345 2.465 6.280 1.00 26.12 134 THR A C 1
ATOM 820 O O . THR A 1 106 ? 1.598 2.788 5.343 1.00 25.89 134 THR A O 1
ATOM 824 N N . ASP A 1 107 ? 1.901 1.854 7.375 1.00 27.79 135 ASP A N 1
ATOM 825 C CA . ASP A 1 107 ? 0.471 1.588 7.548 1.00 29.66 135 ASP A CA 1
ATOM 826 C C . ASP A 1 107 ? -0.180 2.790 8.233 1.00 27.27 135 ASP A C 1
ATOM 827 O O . ASP A 1 107 ? -0.388 2.835 9.451 1.00 29.12 135 ASP A O 1
ATOM 832 N N . TRP A 1 108 ? -0.512 3.787 7.420 1.00 26.37 136 TRP A N 1
ATOM 833 C CA . TRP A 1 108 ? -1.065 5.030 7.959 1.00 25.61 136 TRP A CA 1
ATOM 834 C C . TRP A 1 108 ? -2.390 4.808 8.686 1.00 27.54 136 TRP A C 1
ATOM 835 O O . TRP A 1 108 ? -2.653 5.446 9.715 1.00 26.50 136 TRP A O 1
ATOM 846 N N . LYS A 1 109 ? -3.237 3.912 8.162 1.00 31.99 137 LYS A N 1
ATOM 847 C CA . LYS A 1 109 ? -4.555 3.687 8.760 1.00 36.60 137 LYS A CA 1
ATOM 848 C C . LYS A 1 109 ? -4.442 3.099 10.157 1.00 35.31 137 LYS A C 1
ATOM 849 O O . LYS A 1 109 ? -5.168 3.511 11.077 1.00 35.30 137 LYS A O 1
ATOM 855 N N . LYS A 1 110 ? -3.532 2.157 10.345 1.00 36.35 138 LYS A N 1
ATOM 856 C CA . LYS A 1 110 ? -3.319 1.606 11.673 1.00 37.78 138 LYS A CA 1
ATOM 857 C C . LYS A 1 110 ? -2.810 2.669 12.631 1.00 33.03 138 LYS A C 1
ATOM 858 O O . LYS A 1 110 ? -3.176 2.676 13.808 1.00 34.28 138 LYS A O 1
ATOM 864 N N . LEU A 1 111 ? -1.979 3.588 12.147 1.00 27.38 139 LEU A N 1
ATOM 865 C CA . LEU A 1 111 ? -1.441 4.614 13.037 1.00 24.84 139 LEU A CA 1
ATOM 866 C C . LEU A 1 111 ? -2.513 5.581 13.482 1.00 22.06 139 LEU A C 1
ATOM 867 O O . LEU A 1 111 ? -2.532 5.992 14.651 1.00 23.97 139 LEU A O 1
ATOM 872 N N . LEU A 1 112 ? -3.388 5.986 12.553 1.00 20.23 140 LEU A N 1
ATOM 873 C CA . LEU A 1 112 ? -4.422 6.977 12.860 1.00 18.88 140 LEU A CA 1
ATOM 874 C C . LEU A 1 112 ? -5.539 6.388 13.717 1.00 19.61 140 LEU A C 1
ATOM 875 O O . LEU A 1 112 ? -6.161 7.118 14.490 1.00 21.14 140 LEU A O 1
ATOM 880 N N . GLU A 1 113 ? -5.823 5.091 13.568 1.00 22.50 141 GLU A N 1
ATOM 881 C CA . GLU A 1 113 ? -6.939 4.427 14.249 1.00 25.57 141 GLU A CA 1
ATOM 882 C C . GLU A 1 113 ? -8.226 5.248 14.152 1.00 24.05 141 GLU A C 1
ATOM 883 O O . GLU A 1 113 ? -8.948 5.440 15.139 1.00 25.29 141 GLU A O 1
ATOM 889 N N . GLY A 1 114 ? -8.512 5.747 12.935 1.00 22.52 142 GLY A N 1
ATOM 890 C CA . GLY A 1 114 ? -9.731 6.492 12.697 1.00 23.10 142 GLY A CA 1
ATOM 891 C C . GLY A 1 114 ? -9.655 7.973 13.052 1.00 21.26 142 GLY A C 1
ATOM 892 O O . GLY A 1 114 ? -10.603 8.721 12.761 1.00 24.13 142 GLY A O 1
ATOM 893 N N . GLY A 1 115 ? -8.565 8.436 13.651 1.00 20.31 143 GLY A N 1
ATOM 894 C CA . GLY A 1 115 ? -8.410 9.850 13.935 1.00 20.02 143 GLY A CA 1
ATOM 895 C C . GLY A 1 115 ? -7.946 10.634 12.712 1.00 19.35 143 GLY A C 1
ATOM 896 O O . GLY A 1 115 ? -7.481 10.069 11.713 1.00 20.76 143 GLY A O 1
ATOM 897 N N . ARG A 1 116 ? -7.990 11.968 12.801 1.00 19.58 144 ARG A N 1
ATOM 898 C CA . ARG A 1 116 ? -7.574 12.772 11.651 1.00 20.77 144 ARG A CA 1
ATOM 899 C C . ARG A 1 116 ? -6.059 12.999 11.635 1.00 18.98 144 ARG A C 1
ATOM 900 O O . ARG A 1 116 ? -5.400 13.040 12.681 1.00 18.69 144 ARG A O 1
ATOM 908 N N . LEU A 1 117 ? -5.525 13.195 10.423 1.00 17.36 145 LEU A N 1
ATOM 909 C CA . LEU A 1 117 ? -4.137 13.622 10.205 1.00 15.62 145 LEU A CA 1
ATOM 910 C C . LEU A 1 117 ? -4.130 15.145 10.032 1.00 14.95 145 LEU A C 1
ATOM 911 O O . LEU A 1 117 ? -4.644 15.660 9.027 1.00 16.95 145 LEU A O 1
ATOM 916 N N . ALA A 1 118 ? -3.560 15.871 11.003 1.00 15.18 146 ALA A N 1
ATOM 917 C CA . ALA A 1 118 ? -3.545 17.342 10.950 1.00 15.90 146 ALA A CA 1
ATOM 918 C C . ALA A 1 118 ? -2.473 17.827 9.975 1.00 15.84 146 ALA A C 1
ATOM 919 O O . ALA A 1 118 ? -1.293 17.476 10.124 1.00 16.32 146 ALA A O 1
ATOM 921 N N . VAL A 1 119 ? -2.880 18.615 8.970 1.00 15.63 147 VAL A N 1
ATOM 922 C CA . VAL A 1 119 ? -1.937 19.193 8.007 1.00 16.00 147 VAL A CA 1
ATOM 923 C C . VAL A 1 119 ? -2.292 20.649 7.754 1.00 15.99 147 VAL A C 1
ATOM 924 O O . VAL A 1 119 ? -3.433 21.054 7.924 1.00 17.36 147 VAL A O 1
ATOM 928 N N . GLY A 1 120 ? -1.312 21.452 7.336 1.00 17.46 148 GLY A N 1
ATOM 929 C CA . GLY A 1 120 ? -1.676 22.709 6.695 1.00 18.00 148 GLY A CA 1
ATOM 930 C C . GLY A 1 120 ? -2.416 22.431 5.397 1.00 17.34 148 GLY A C 1
ATOM 931 O O . GLY A 1 120 ? -2.123 21.467 4.696 1.00 19.36 148 GLY A O 1
ATOM 932 N N . ASP A 1 121 ? -3.399 23.259 5.086 1.00 18.38 149 ASP A N 1
ATOM 933 C CA . ASP A 1 121 ? -4.172 23.070 3.865 1.00 18.86 149 ASP A CA 1
ATOM 934 C C . ASP A 1 121 ? -3.218 22.962 2.687 1.00 19.63 149 ASP A C 1
ATOM 935 O O . ASP A 1 121 ? -2.470 23.913 2.415 1.00 18.99 149 ASP A O 1
ATOM 940 N N . PRO A 1 122 ? -3.191 21.836 1.984 1.00 20.61 150 PRO A N 1
ATOM 941 C CA . PRO A 1 122 ? -2.166 21.657 0.952 1.00 23.71 150 PRO A CA 1
ATOM 942 C C . PRO A 1 122 ? -2.373 22.526 -0.249 1.00 25.37 150 PRO A C 1
ATOM 943 O O . PRO A 1 122 ? -1.468 22.571 -1.094 1.00 26.58 150 PRO A O 1
ATOM 947 N N . ASP A 1 123 ? -3.519 23.217 -0.348 1.00 25.26 151 ASP A N 1
ATOM 948 C CA . ASP A 1 123 ? -3.691 24.220 -1.394 1.00 27.16 151 ASP A CA 1
ATOM 949 C C . ASP A 1 123 ? -2.789 25.428 -1.198 1.00 27.20 151 ASP A C 1
ATOM 950 O O . ASP A 1 123 ? -2.506 26.124 -2.182 1.00 29.98 151 ASP A O 1
ATOM 955 N N . HIS A 1 124 ? -2.340 25.729 0.030 1.00 24.82 152 HIS A N 1
ATOM 956 C CA . HIS A 1 124 ? -1.587 26.973 0.201 1.00 24.19 152 HIS A CA 1
ATOM 957 C C . HIS A 1 124 ? -0.607 27.027 1.377 1.00 23.13 152 HIS A C 1
ATOM 958 O O . HIS A 1 124 ? 0.316 27.838 1.347 1.00 26.08 152 HIS A O 1
ATOM 965 N N . VAL A 1 125 ? -0.801 26.240 2.427 1.00 21.00 153 VAL A N 1
ATOM 966 C CA . VAL A 1 125 ? 0.097 26.325 3.587 1.00 21.06 153 VAL A CA 1
ATOM 967 C C . VAL A 1 125 ? 1.415 25.634 3.245 1.00 21.59 153 VAL A C 1
ATOM 968 O O . VAL A 1 125 ? 1.396 24.472 2.807 1.00 20.55 153 VAL A O 1
ATOM 972 N N . PRO A 1 126 ? 2.572 26.293 3.442 1.00 23.35 154 PRO A N 1
ATOM 973 C CA . PRO A 1 126 ? 3.840 25.615 3.109 1.00 22.10 154 PRO A CA 1
ATOM 974 C C . PRO A 1 126 ? 3.972 24.199 3.638 1.00 22.04 154 PRO A C 1
ATOM 975 O O . PRO A 1 126 ? 4.311 23.285 2.866 1.00 21.41 154 PRO A O 1
ATOM 979 N N . ALA A 1 127 ? 3.748 23.979 4.939 1.00 21.18 155 ALA A N 1
ATOM 980 C CA . ALA A 1 127 ? 3.895 22.630 5.472 1.00 20.87 155 ALA A CA 1
ATOM 981 C C . ALA A 1 127 ? 2.933 21.657 4.809 1.00 18.37 155 ALA A C 1
ATOM 982 O O . ALA A 1 127 ? 3.238 20.465 4.725 1.00 19.54 155 ALA A O 1
ATOM 984 N N . GLY A 1 128 ? 1.788 22.159 4.338 1.00 18.23 156 GLY A N 1
ATOM 985 C CA . GLY A 1 128 ? 0.834 21.306 3.641 1.00 18.20 156 GLY A CA 1
ATOM 986 C C . GLY A 1 128 ? 1.273 20.974 2.232 1.00 17.89 156 GLY A C 1
ATOM 987 O O . GLY A 1 128 ? 1.071 19.858 1.751 1.00 18.44 156 GLY A O 1
ATOM 988 N N . ILE A 1 129 ? 1.883 21.954 1.549 1.00 17.48 157 ILE A N 1
ATOM 989 C CA . ILE A 1 129 ? 2.414 21.731 0.208 1.00 19.14 157 ILE A CA 1
ATOM 990 C C . ILE A 1 129 ? 3.533 20.699 0.244 1.00 18.34 157 ILE A C 1
ATOM 991 O O . ILE A 1 129 ? 3.561 19.762 -0.566 1.00 20.36 157 ILE A O 1
ATOM 996 N N . TYR A 1 130 ? 4.438 20.817 1.222 1.00 19.40 158 TYR A N 1
ATOM 997 C CA . TYR A 1 130 ? 5.506 19.820 1.337 1.00 18.89 158 TYR A CA 1
ATOM 998 C C . TYR A 1 130 ? 4.948 18.456 1.741 1.00 18.11 158 TYR A C 1
ATOM 999 O O . TYR A 1 130 ? 5.417 17.432 1.234 1.00 19.00 158 TYR A O 1
ATOM 1008 N N . ALA A 1 131 ? 3.951 18.429 2.652 1.00 17.87 159 ALA A N 1
ATOM 1009 C CA . ALA A 1 131 ? 3.307 17.181 3.059 1.00 17.97 159 ALA A CA 1
ATOM 1010 C C . ALA A 1 131 ? 2.668 16.486 1.872 1.00 16.85 159 ALA A C 1
ATOM 1011 O O . ALA A 1 131 ? 2.867 15.281 1.668 1.00 18.73 159 ALA A O 1
ATOM 1013 N N . LYS A 1 132 ? 1.992 17.253 1.021 1.00 17.45 160 LYS A N 1
ATOM 1014 C CA . LYS A 1 132 ? 1.359 16.639 -0.143 1.00 19.45 160 LYS A CA 1
ATOM 1015 C C . LYS A 1 132 ? 2.397 16.090 -1.121 1.00 19.57 160 LYS A C 1
ATOM 1016 O O . LYS A 1 132 ? 2.244 14.977 -1.616 1.00 19.75 160 LYS A O 1
ATOM 1022 N N . GLU A 1 133 ? 3.486 16.824 -1.369 1.00 19.46 161 GLU A N 1
ATOM 1023 C CA . GLU A 1 133 ? 4.554 16.319 -2.232 1.00 19.22 161 GLU A CA 1
ATOM 1024 C C . GLU A 1 133 ? 5.113 15.008 -1.692 1.00 18.80 161 GLU A C 1
ATOM 1025 O O . GLU A 1 133 ? 5.290 14.032 -2.436 1.00 20.41 161 GLU A O 1
ATOM 1031 N N . SER A 1 134 ? 5.416 14.963 -0.385 1.00 17.71 162 SER A N 1
ATOM 1032 C CA . SER A 1 134 ? 6.032 13.777 0.187 1.00 17.82 162 SER A CA 1
ATOM 1033 C C . SER A 1 134 ? 5.080 12.591 0.133 1.00 18.11 162 SER A C 1
ATOM 1034 O O . SER A 1 134 ? 5.474 11.497 -0.280 1.00 20.21 162 SER A O 1
ATOM 1037 N N . LEU A 1 135 ? 3.808 12.813 0.517 1.00 18.79 163 LEU A N 1
ATOM 1038 C CA . LEU A 1 135 ? 2.821 11.739 0.554 1.00 19.46 163 LEU A CA 1
ATOM 1039 C C . LEU A 1 135 ? 2.456 11.249 -0.844 1.00 20.31 163 LEU A C 1
ATOM 1040 O O . LEU A 1 135 ? 2.195 10.046 -1.036 1.00 21.04 163 LEU A O 1
ATOM 1045 N N . GLU A 1 136 ? 2.446 12.152 -1.832 1.00 21.54 164 GLU A N 1
ATOM 1046 C CA . GLU A 1 136 ? 2.277 11.709 -3.212 1.00 22.43 164 GLU A CA 1
ATOM 1047 C C . GLU A 1 136 ? 3.434 10.817 -3.628 1.00 21.91 164 GLU A C 1
ATOM 1048 O O . GLU A 1 136 ? 3.211 9.760 -4.217 1.00 23.74 164 GLU A O 1
ATOM 1054 N N . ASN A 1 137 ? 4.680 11.220 -3.314 1.00 22.58 165 ASN A N 1
ATOM 1055 C CA . ASN A 1 137 ? 5.827 10.396 -3.688 1.00 22.96 165 ASN A CA 1
ATOM 1056 C C . ASN A 1 137 ? 5.848 9.074 -2.943 1.00 23.56 165 ASN A C 1
ATOM 1057 O O . ASN A 1 137 ? 6.375 8.080 -3.466 1.00 27.36 165 ASN A O 1
ATOM 1062 N N . LEU A 1 138 ? 5.234 9.026 -1.758 1.00 23.07 166 LEU A N 1
ATOM 1063 C CA . LEU A 1 138 ? 5.177 7.799 -0.990 1.00 24.10 166 LEU A CA 1
ATOM 1064 C C . LEU A 1 138 ? 3.951 6.944 -1.325 1.00 25.39 166 LEU A C 1
ATOM 1065 O O . LEU A 1 138 ? 3.809 5.860 -0.757 1.00 28.05 166 LEU A O 1
ATOM 1070 N N . GLY A 1 139 ? 3.086 7.387 -2.236 1.00 24.41 167 GLY A N 1
ATOM 1071 C CA . GLY A 1 139 ? 1.902 6.637 -2.602 1.00 24.16 167 GLY A CA 1
ATOM 1072 C C . GLY A 1 139 ? 0.809 6.602 -1.562 1.00 24.63 167 GLY A C 1
ATOM 1073 O O . GLY A 1 139 ? -0.052 5.710 -1.620 1.00 26.00 167 GLY A O 1
ATOM 1074 N N . ALA A 1 140 ? 0.824 7.531 -0.600 1.00 21.88 168 ALA A N 1
ATOM 1075 C CA . ALA A 1 140 ? -0.130 7.501 0.507 1.00 22.54 168 ALA A CA 1
ATOM 1076 C C . ALA A 1 140 ? -1.174 8.600 0.432 1.00 20.00 168 ALA A C 1
ATOM 1077 O O . ALA A 1 140 ? -2.106 8.615 1.254 1.00 22.60 168 ALA A O 1
ATOM 1079 N N . TRP A 1 141 ? -1.037 9.546 -0.503 1.00 21.83 169 TRP A N 1
ATOM 1080 C CA . TRP A 1 141 ? -1.929 10.696 -0.528 1.00 23.23 169 TRP A CA 1
ATOM 1081 C C . TRP A 1 141 ? -3.405 10.303 -0.694 1.00 23.01 169 TRP A C 1
ATOM 1082 O O . TRP A 1 141 ? -4.272 10.778 0.051 1.00 23.38 169 TRP A O 1
ATOM 1093 N N . SER A 1 142 ? -3.722 9.456 -1.673 1.00 25.33 170 SER A N 1
ATOM 1094 C CA . SER A 1 142 ? -5.140 9.218 -1.985 1.00 27.57 170 SER A CA 1
ATOM 1095 C C . SER A 1 142 ? -5.881 8.561 -0.822 1.00 26.90 170 SER A C 1
ATOM 1096 O O . SER A 1 142 ? -7.023 8.924 -0.509 1.00 28.65 170 SER A O 1
ATOM 1099 N N . THR A 1 143 ? -5.225 7.655 -0.113 1.00 26.07 171 THR A N 1
ATOM 1100 C CA . THR A 1 143 ? -5.914 6.956 0.964 1.00 26.25 171 THR A CA 1
ATOM 1101 C C . THR A 1 143 ? -6.090 7.854 2.190 1.00 25.22 171 THR A C 1
ATOM 1102 O O . THR A 1 143 ? -7.099 7.726 2.919 1.00 25.90 171 THR A O 1
ATOM 1106 N N . LEU A 1 144 ? -5.208 8.835 2.358 1.00 23.48 172 LEU A N 1
ATOM 1107 C CA . LEU A 1 144 ? -5.272 9.754 3.481 1.00 23.65 172 LEU A CA 1
ATOM 1108 C C . LEU A 1 144 ? -6.089 11.008 3.227 1.00 23.83 172 LEU A C 1
ATOM 1109 O O . LEU A 1 144 ? -6.446 11.682 4.191 1.00 23.46 172 LEU A O 1
ATOM 1114 N N . ALA A 1 145 ? -6.359 11.360 1.977 1.00 24.69 173 ALA A N 1
ATOM 1115 C CA . ALA A 1 145 ? -7.036 12.621 1.677 1.00 25.21 173 ALA A CA 1
ATOM 1116 C C . ALA A 1 145 ? -8.296 12.876 2.485 1.00 23.55 173 ALA A C 1
ATOM 1117 O O . ALA A 1 145 ? -8.433 13.990 3.004 1.00 25.88 173 ALA A O 1
ATOM 1119 N N . PRO A 1 146 ? -9.227 11.920 2.657 1.00 21.09 174 PRO A N 1
ATOM 1120 C CA . PRO A 1 146 ? -10.411 12.216 3.470 1.00 21.77 174 PRO A CA 1
ATOM 1121 C C . PRO A 1 146 ? -10.178 12.132 4.962 1.00 21.79 174 PRO A C 1
ATOM 1122 O O . PRO A 1 146 ? -11.120 12.458 5.728 1.00 24.70 174 PRO A O 1
ATOM 1126 N N . GLU A 1 147 ? -8.964 11.721 5.390 1.00 21.67 175 GLU A N 1
ATOM 1127 C CA . GLU A 1 147 ? -8.626 11.617 6.793 1.00 21.65 175 GLU A CA 1
ATOM 1128 C C . GLU A 1 147 ? -7.921 12.850 7.298 1.00 20.39 175 GLU A C 1
ATOM 1129 O O . GLU A 1 147 ? -7.660 12.935 8.490 1.00 22.61 175 GLU A O 1
ATOM 1143 N N . ALA A 1 149 ? -7.235 16.654 8.526 1.00 19.64 177 ALA A N 1
ATOM 1144 C CA . ALA A 1 149 ? -7.826 17.885 9.040 1.00 19.34 177 ALA A CA 1
ATOM 1145 C C . ALA A 1 149 ? -6.987 18.988 8.409 1.00 18.77 177 ALA A C 1
ATOM 1146 O O . ALA A 1 149 ? -5.828 19.183 8.783 1.00 19.98 177 ALA A O 1
ATOM 1148 N N . ARG A 1 150 ? -7.556 19.688 7.426 1.00 20.39 178 ARG A N 1
ATOM 1149 C CA . ARG A 1 150 ? -6.832 20.682 6.634 1.00 19.98 178 ARG A CA 1
ATOM 1150 C C . ARG A 1 150 ? -6.968 22.053 7.276 1.00 21.00 178 ARG A C 1
ATOM 1151 O O . ARG A 1 150 ? -7.966 22.754 7.070 1.00 24.45 178 ARG A O 1
ATOM 1159 N N . ALA A 1 151 ? -5.970 22.438 8.056 1.00 19.50 179 ALA A N 1
ATOM 1160 C CA . ALA A 1 151 ? -6.037 23.663 8.839 1.00 18.47 179 ALA A CA 1
ATOM 1161 C C . ALA A 1 151 ? -5.596 24.880 8.005 1.00 19.18 179 ALA A C 1
ATOM 1162 O O . ALA A 1 151 ? -4.877 24.760 7.002 1.00 19.79 179 ALA A O 1
ATOM 1164 N N A ASN A 1 152 ? -6.031 26.067 8.446 0.60 19.99 180 ASN A N 1
ATOM 1165 N N B ASN A 1 152 ? -6.029 26.068 8.428 0.40 20.75 180 ASN A N 1
ATOM 1166 C CA A ASN A 1 152 ? -5.776 27.301 7.694 0.60 19.88 180 ASN A CA 1
ATOM 1167 C CA B ASN A 1 152 ? -5.742 27.257 7.625 0.40 21.55 180 ASN A CA 1
ATOM 1168 C C A ASN A 1 152 ? -4.326 27.770 7.772 0.60 19.17 180 ASN A C 1
ATOM 1169 C C B ASN A 1 152 ? -4.282 27.685 7.692 0.40 20.21 180 ASN A C 1
ATOM 1170 O O A ASN A 1 152 ? -3.941 28.691 7.024 0.60 19.77 180 ASN A O 1
ATOM 1171 O O B ASN A 1 152 ? -3.844 28.492 6.858 0.40 20.61 180 ASN A O 1
ATOM 1180 N N . ASN A 1 153 ? -3.534 27.205 8.679 1.00 19.31 181 ASN A N 1
ATOM 1181 C CA . ASN A 1 153 ? -2.122 27.544 8.827 1.00 17.26 181 ASN A CA 1
ATOM 1182 C C . ASN A 1 153 ? -1.492 26.453 9.680 1.00 18.09 181 ASN A C 1
ATOM 1183 O O . ASN A 1 153 ? -2.184 25.598 10.252 1.00 16.90 181 ASN A O 1
ATOM 1188 N N . VAL A 1 154 ? -0.165 26.484 9.761 1.00 17.92 182 VAL A N 1
ATOM 1189 C CA . VAL A 1 154 ? 0.531 25.386 10.424 1.00 19.31 182 VAL A CA 1
ATOM 1190 C C . 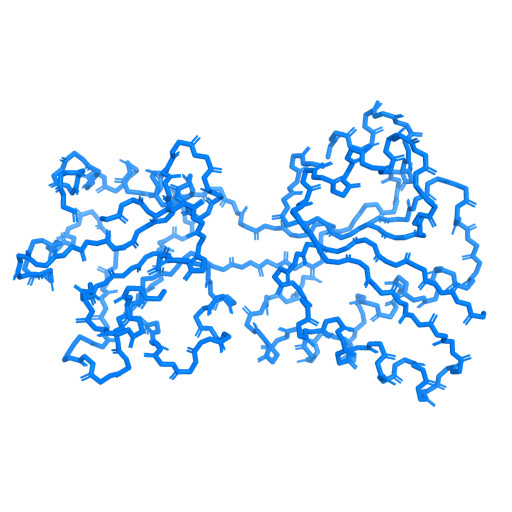VAL A 1 154 ? 0.327 25.425 11.941 1.00 20.74 182 VAL A C 1
ATOM 1191 O O . VAL A 1 154 ? 0.303 24.379 12.595 1.00 21.16 182 VAL A O 1
ATOM 1195 N N A ARG A 1 155 ? 0.170 26.615 12.518 0.27 21.82 183 ARG A N 1
ATOM 1196 N N B ARG A 1 155 ? 0.169 26.602 12.523 0.31 21.75 183 ARG A N 1
ATOM 1197 N N C ARG A 1 155 ? 0.190 26.622 12.526 0.41 21.67 183 ARG A N 1
ATOM 1198 C CA A ARG A 1 155 ? -0.090 26.710 13.949 0.27 23.64 183 ARG A CA 1
ATOM 1199 C CA B ARG A 1 155 ? -0.057 26.635 13.956 0.31 23.66 183 ARG A CA 1
ATOM 1200 C CA C ARG A 1 155 ? -0.105 26.736 13.953 0.41 23.59 183 ARG A CA 1
ATOM 1201 C C A ARG A 1 155 ? -1.419 26.059 14.305 0.27 21.94 183 ARG A C 1
ATOM 1202 C C B ARG A 1 155 ? -1.424 26.059 14.319 0.31 21.77 183 ARG A C 1
ATOM 1203 C C C ARG A 1 155 ? -1.414 26.048 14.294 0.41 21.74 183 ARG A C 1
ATOM 1204 O O A ARG A 1 155 ? -1.520 25.342 15.308 0.27 21.63 183 ARG A O 1
ATOM 1205 O O B ARG A 1 155 ? -1.551 25.372 15.339 0.31 21.35 183 ARG A O 1
ATOM 1206 O O C ARG A 1 155 ? -1.500 25.301 15.276 0.41 21.25 183 ARG A O 1
ATOM 1228 N N . SER A 1 156 ? -2.445 26.271 13.476 1.00 19.82 184 SER A N 1
ATOM 1229 C CA . SER A 1 156 ? -3.740 25.650 13.720 1.00 19.41 184 SER A CA 1
ATOM 1230 C C . SER A 1 156 ? -3.655 24.135 13.562 1.00 19.20 184 SER A C 1
ATOM 1231 O O . SER A 1 156 ? -4.266 23.387 14.334 1.00 20.28 184 SER A O 1
ATOM 1234 N N . ALA A 1 157 ? -2.889 23.661 12.585 1.00 18.04 185 ALA A N 1
ATOM 1235 C CA . ALA A 1 157 ? -2.701 22.218 12.457 1.00 18.38 185 ALA A CA 1
ATOM 1236 C C . ALA A 1 157 ? -2.036 21.654 13.700 1.00 18.33 185 ALA A C 1
ATOM 1237 O O . ALA A 1 157 ? -2.447 20.612 14.247 1.00 19.31 185 ALA A O 1
ATOM 1247 N N . ALA A 1 159 ? -2.042 22.820 16.685 1.00 19.81 187 ALA A N 1
ATOM 1248 C CA . ALA A 1 159 ? -2.911 22.905 17.851 1.00 21.07 187 ALA A CA 1
ATOM 1249 C C . ALA A 1 159 ? -3.824 21.695 17.962 1.00 19.83 187 ALA A C 1
ATOM 1250 O O . ALA A 1 159 ? -4.150 21.257 19.083 1.00 20.61 187 ALA A O 1
ATOM 1252 N N . LEU A 1 160 ? -4.250 21.121 16.829 1.00 17.45 188 LEU A N 1
ATOM 1253 C CA . LEU A 1 160 ? -5.066 19.908 16.891 1.00 17.63 188 LEU A CA 1
ATOM 1254 C C . LEU A 1 160 ? -4.296 18.785 17.551 1.00 16.95 188 LEU A C 1
ATOM 1255 O O . LEU A 1 160 ? -4.866 17.953 18.270 1.00 18.75 188 LEU A O 1
ATOM 1260 N N . VAL A 1 161 ? -3.009 18.698 17.257 1.00 16.86 189 VAL A N 1
ATOM 1261 C CA . VAL A 1 161 ? -2.198 17.635 17.855 1.00 17.15 189 VAL A CA 1
ATOM 1262 C C . VAL A 1 161 ? -1.874 17.950 19.325 1.00 18.15 189 VAL A C 1
ATOM 1263 O O . VAL A 1 161 ? -1.915 17.060 20.196 1.00 17.17 189 VAL A O 1
ATOM 1267 N N . GLU A 1 162 ? -1.578 19.214 19.634 1.00 18.54 190 GLU A N 1
ATOM 1268 C CA . GLU A 1 162 ? -1.295 19.603 21.017 1.00 19.53 190 GLU A CA 1
ATOM 1269 C C . GLU A 1 162 ? -2.451 19.234 21.935 1.00 20.04 190 GLU A C 1
ATOM 1270 O O . GLU A 1 162 ? -2.243 18.833 23.090 1.00 20.89 190 GLU A O 1
ATOM 1276 N N . ARG A 1 163 ? -3.679 19.425 21.468 1.00 18.05 191 ARG A N 1
ATOM 1277 C CA . ARG A 1 163 ? -4.864 19.110 22.247 1.00 19.97 191 ARG A CA 1
ATOM 1278 C C . ARG A 1 163 ? -5.268 17.655 22.130 1.00 18.85 191 ARG A C 1
ATOM 1279 O O . ARG A 1 163 ? -6.283 17.279 22.708 1.00 20.96 191 ARG A O 1
ATOM 1287 N N . ALA A 1 164 ? -4.491 16.829 21.431 1.00 17.93 192 ALA A N 1
ATOM 1288 C CA . ALA A 1 164 ? -4.797 15.411 21.245 1.00 17.85 192 ALA A CA 1
ATOM 1289 C C . ALA A 1 164 ? -6.151 15.197 20.558 1.00 16.63 192 ALA A C 1
ATOM 1290 O O . ALA A 1 164 ? -6.795 14.154 20.736 1.00 18.82 192 ALA A O 1
ATOM 1292 N N . GLU A 1 165 ? -6.585 16.189 19.743 1.00 17.70 193 GLU A N 1
ATOM 1293 C CA . GLU A 1 165 ? -7.754 16.035 18.871 1.00 18.45 193 GLU A CA 1
ATOM 1294 C C . GLU A 1 165 ? -7.429 15.279 17.591 1.00 19.09 193 GLU A C 1
ATOM 1295 O O . GLU A 1 165 ? -8.312 14.627 17.025 1.00 23.07 193 GLU A O 1
ATOM 1301 N N . ALA A 1 166 ? -6.191 15.355 17.120 1.00 17.48 194 ALA A N 1
ATOM 1302 C CA . ALA A 1 166 ? -5.652 14.617 15.993 1.00 17.46 194 ALA A CA 1
ATOM 1303 C C . ALA A 1 166 ? -4.457 13.817 16.469 1.00 17.00 194 ALA A C 1
ATOM 1304 O O . ALA A 1 166 ? -3.577 14.386 17.130 1.00 17.87 194 ALA A O 1
ATOM 1306 N N . PRO A 1 167 ? -4.414 12.502 16.210 1.00 16.35 195 PRO A N 1
ATOM 1307 C CA . PRO A 1 167 ? -3.303 11.687 16.756 1.00 16.24 195 PRO A CA 1
ATOM 1308 C C . PRO A 1 167 ? -1.990 11.876 16.033 1.00 14.73 195 PRO A C 1
ATOM 1309 O O . PRO A 1 167 ? -0.950 11.498 16.580 1.00 16.82 195 PRO A O 1
ATOM 1313 N N . LEU A 1 168 ? -1.993 12.407 14.814 1.00 15.77 196 LEU A N 1
ATOM 1314 C CA . LEU A 1 168 ? -0.776 12.687 14.068 1.00 15.53 196 LEU A CA 1
ATOM 1315 C C . LEU A 1 168 ? -0.939 13.998 13.321 1.00 14.43 196 LEU A C 1
ATOM 1316 O O . LEU A 1 168 ? -2.051 14.398 13.001 1.00 15.25 196 LEU A O 1
ATOM 1321 N N . GLY A 1 169 ? 0.193 14.659 13.048 1.00 15.28 197 GLY A N 1
ATOM 1322 C CA . GLY A 1 169 ? 0.231 15.832 12.198 1.00 15.06 197 GLY A CA 1
ATOM 1323 C C . GLY A 1 169 ? 1.538 15.884 11.426 1.00 13.93 197 GLY A C 1
ATOM 1324 O O . GLY A 1 169 ? 2.477 15.142 11.721 1.00 14.88 197 GLY A O 1
ATOM 1325 N N . ILE A 1 170 ? 1.578 16.766 10.435 1.00 15.06 198 ILE A N 1
ATOM 1326 C CA . ILE A 1 170 ? 2.764 16.954 9.615 1.00 15.02 198 ILE A CA 1
ATOM 1327 C C . ILE A 1 170 ? 3.163 18.427 9.675 1.00 15.79 198 ILE A C 1
ATOM 1328 O O . ILE A 1 170 ? 2.371 19.303 9.298 1.00 16.44 198 ILE A O 1
ATOM 1333 N N . VAL A 1 171 ? 4.349 18.704 10.185 1.00 15.60 199 VAL A N 1
ATOM 1334 C CA . VAL A 1 171 ? 4.855 20.072 10.359 1.00 16.18 199 VAL A CA 1
ATOM 1335 C C . VAL A 1 171 ? 6.355 20.067 10.054 1.00 15.73 199 VAL A C 1
ATOM 1336 O O . VAL A 1 171 ? 6.909 19.022 9.664 1.00 16.91 199 VAL A O 1
ATOM 1340 N N . TYR A 1 172 ? 7.016 21.227 10.214 1.00 17.20 200 TYR A N 1
ATOM 1341 C CA . TYR A 1 172 ? 8.476 21.260 10.117 1.00 17.67 200 TYR A CA 1
ATOM 1342 C C . TYR A 1 172 ? 9.126 20.892 11.451 1.00 17.96 200 TYR A C 1
ATOM 1343 O O . TYR A 1 172 ? 8.528 21.072 12.513 1.00 18.49 200 TYR A O 1
ATOM 1352 N N . GLY A 1 173 ? 10.364 20.357 11.374 1.00 18.00 201 GLY A N 1
ATOM 1353 C CA . GLY A 1 173 ? 11.114 20.022 12.577 1.00 17.74 201 GLY A CA 1
ATOM 1354 C C . GLY A 1 173 ? 11.140 21.133 13.599 1.00 17.76 201 GLY A C 1
ATOM 1355 O O . GLY A 1 173 ? 10.958 20.886 14.803 1.00 19.39 201 GLY A O 1
ATOM 1356 N N . SER A 1 174 ? 11.417 22.371 13.148 1.00 19.17 202 SER A N 1
ATOM 1357 C CA . SER A 1 174 ? 11.476 23.481 14.084 1.00 19.87 202 SER A CA 1
ATOM 1358 C C . SER A 1 174 ? 10.104 23.751 14.703 1.00 20.81 202 SER A C 1
ATOM 1359 O O . SER A 1 174 ? 10.044 24.174 15.858 1.00 23.97 202 SER A O 1
ATOM 1362 N N . ASP A 1 175 ? 8.994 23.471 13.977 1.00 20.84 203 ASP A N 1
ATOM 1363 C CA . ASP A 1 175 ? 7.660 23.618 14.567 1.00 22.18 203 ASP A CA 1
ATOM 1364 C C . ASP A 1 175 ? 7.509 22.658 15.747 1.00 20.44 203 ASP A C 1
ATOM 1365 O O . ASP A 1 175 ? 7.036 23.035 16.821 1.00 21.63 203 ASP A O 1
ATOM 1370 N N . ALA A 1 176 ? 8.010 21.432 15.588 1.00 20.06 204 ALA A N 1
ATOM 1371 C CA . ALA A 1 176 ? 7.839 20.436 16.634 1.00 21.05 204 ALA A CA 1
ATOM 1372 C C . ALA A 1 176 ? 8.675 20.806 17.860 1.00 23.23 204 ALA A C 1
ATOM 1373 O O . ALA A 1 176 ? 8.252 20.569 18.993 1.00 25.22 204 ALA A O 1
ATOM 1375 N N . VAL A 1 177 ? 9.854 21.400 17.656 1.00 24.29 205 VAL A N 1
ATOM 1376 C CA . VAL A 1 177 ? 10.673 21.887 18.775 1.00 26.03 205 VAL A CA 1
ATOM 1377 C C . VAL A 1 177 ? 9.989 23.050 19.492 1.00 28.91 205 VAL A C 1
ATOM 1378 O O . VAL A 1 177 ? 10.055 23.156 20.732 1.00 31.93 205 VAL A O 1
ATOM 1382 N N . ALA A 1 178 ? 9.271 23.904 18.756 1.00 28.73 206 ALA A N 1
ATOM 1383 C CA . ALA A 1 178 ? 8.648 25.057 19.400 1.00 31.28 206 ALA A CA 1
ATOM 1384 C C . ALA A 1 178 ? 7.547 24.629 20.352 1.00 31.96 206 ALA A C 1
ATOM 1385 O O . ALA A 1 178 ? 7.310 25.289 21.378 1.00 34.99 206 ALA A O 1
ATOM 1387 N N . SER A 1 179 ? 6.851 23.553 20.027 1.00 29.31 207 SER A N 1
ATOM 1388 C CA . SER A 1 179 ? 5.654 23.172 20.760 1.00 28.72 207 SER A CA 1
ATOM 1389 C C . SER A 1 179 ? 6.012 22.029 21.701 1.00 28.16 207 SER A C 1
ATOM 1390 O O . SER A 1 179 ? 6.207 20.896 21.256 1.00 28.29 207 SER A O 1
ATOM 1393 N N . LYS A 1 180 ? 6.089 22.325 22.997 1.00 27.53 208 LYS A N 1
ATOM 1394 C CA . LYS A 1 180 ? 6.448 21.340 24.011 1.00 27.39 208 LYS A CA 1
ATOM 1395 C C . LYS A 1 180 ? 5.394 20.252 24.205 1.00 25.50 208 LYS A C 1
ATOM 1396 O O . LYS A 1 180 ? 5.641 19.264 24.912 1.00 26.25 208 LYS A O 1
ATOM 1402 N N . LYS A 1 181 ? 4.219 20.407 23.624 1.00 23.39 209 LYS A N 1
ATOM 1403 C CA . LYS A 1 181 ? 3.162 19.431 23.785 1.00 22.23 209 LYS A CA 1
ATOM 1404 C C . LYS A 1 181 ? 3.080 18.409 22.659 1.00 19.66 209 LYS A C 1
ATOM 1405 O O . LYS A 1 181 ? 2.223 17.537 22.721 1.00 19.90 209 LYS A O 1
ATOM 1411 N N . VAL A 1 182 ? 3.960 18.476 21.660 1.00 19.13 210 VAL A N 1
ATOM 1412 C CA . VAL A 1 182 ? 4.068 17.460 20.620 1.00 17.88 210 VAL A CA 1
ATOM 1413 C C . VAL A 1 182 ? 5.492 16.925 20.560 1.00 18.49 210 VAL A C 1
ATOM 1414 O O . VAL A 1 182 ? 6.461 17.620 20.913 1.00 19.79 210 VAL A O 1
ATOM 1418 N N . LYS A 1 183 ? 5.606 15.713 20.000 1.00 17.92 211 LYS A N 1
ATOM 1419 C CA . LYS A 1 183 ? 6.893 15.065 19.801 1.00 18.74 211 LYS A CA 1
ATOM 1420 C C . LYS A 1 183 ? 6.999 14.615 18.359 1.00 18.14 211 LYS A C 1
ATOM 1421 O O . LYS A 1 183 ? 5.995 14.301 17.713 1.00 17.76 211 LYS A O 1
ATOM 1427 N N . VAL A 1 184 ? 8.217 14.573 17.863 1.00 19.10 212 VAL A N 1
ATOM 1428 C CA . VAL A 1 184 ? 8.509 13.999 16.561 1.00 18.76 212 VAL A CA 1
ATOM 1429 C C . VAL A 1 184 ? 8.509 12.491 16.709 1.00 19.05 212 VAL A C 1
ATOM 1430 O O . VAL A 1 184 ? 9.245 11.943 17.537 1.00 21.29 212 VAL A O 1
ATOM 1434 N N . VAL A 1 185 ? 7.663 11.817 15.939 1.00 18.42 213 VAL A N 1
ATOM 1435 C CA . VAL A 1 185 ? 7.662 10.360 15.874 1.00 18.64 213 VAL A CA 1
ATOM 1436 C C . VAL A 1 185 ? 8.227 9.817 14.576 1.00 18.57 213 VAL A C 1
ATOM 1437 O O . VAL A 1 185 ? 8.526 8.613 14.503 1.00 20.85 213 VAL A O 1
ATOM 1441 N N . GLY A 1 186 ? 8.476 10.671 13.581 1.00 18.86 214 GLY A N 1
ATOM 1442 C CA . GLY A 1 186 ? 9.028 10.188 12.331 1.00 18.81 214 GLY A CA 1
ATOM 1443 C C . GLY A 1 186 ? 9.539 11.347 11.510 1.00 17.91 214 GLY A C 1
ATOM 1444 O O . GLY A 1 186 ? 9.053 12.477 11.679 1.00 18.74 214 GLY A O 1
ATOM 1445 N N . ILE A 1 187 ? 10.498 11.092 10.633 1.00 19.22 215 ILE A N 1
ATOM 1446 C CA . ILE A 1 187 ? 11.040 12.112 9.753 1.00 19.32 215 ILE A CA 1
ATOM 1447 C C . ILE A 1 187 ? 10.702 11.683 8.327 1.00 18.35 215 ILE A C 1
ATOM 1448 O O . ILE A 1 187 ? 11.010 10.556 7.920 1.00 20.26 215 ILE A O 1
ATOM 1453 N N . PHE A 1 188 ? 9.985 12.555 7.599 1.00 18.28 216 PHE A N 1
ATOM 1454 C CA . PHE A 1 188 ? 9.706 12.239 6.202 1.00 18.44 216 PHE A CA 1
ATOM 1455 C C . PHE A 1 188 ? 11.018 12.108 5.432 1.00 20.18 216 PHE A C 1
ATOM 1456 O O . PHE A 1 188 ? 11.955 12.893 5.656 1.00 19.89 216 PHE A O 1
ATOM 1464 N N . PRO A 1 189 ? 11.140 11.119 4.546 1.00 20.73 217 PRO A N 1
ATOM 1465 C CA . PRO A 1 189 ? 12.431 10.909 3.871 1.00 20.50 217 PRO A CA 1
ATOM 1466 C C . PRO A 1 189 ? 12.831 12.137 3.067 1.00 20.06 217 PRO A C 1
ATOM 1467 O O . PRO A 1 189 ? 12.063 12.655 2.265 1.00 19.62 217 PRO A O 1
ATOM 1471 N N . GLU A 1 190 ? 14.079 12.572 3.252 1.00 21.98 218 GLU A N 1
ATOM 1472 C CA . GLU A 1 190 ? 14.542 13.771 2.575 1.00 23.02 218 GLU A CA 1
ATOM 1473 C C . GLU A 1 190 ? 14.524 13.611 1.059 1.00 22.32 218 GLU A C 1
ATOM 1474 O O . GLU A 1 190 ? 14.427 14.605 0.347 1.00 23.40 218 GLU A O 1
ATOM 1480 N N . ALA A 1 191 ? 14.564 12.385 0.536 1.00 21.17 219 ALA A N 1
ATOM 1481 C CA . ALA A 1 191 ? 14.471 12.203 -0.899 1.00 21.94 219 ALA A CA 1
ATOM 1482 C C . ALA A 1 191 ? 13.087 12.518 -1.453 1.00 21.32 219 ALA A C 1
ATOM 1483 O O . ALA A 1 191 ? 12.957 12.674 -2.669 1.00 22.73 219 ALA A O 1
ATOM 1485 N N . SER A 1 192 ? 12.064 12.639 -0.605 1.00 20.40 220 SER A N 1
ATOM 1486 C CA . SER A 1 192 ? 10.680 12.622 -1.063 1.00 20.24 220 SER A CA 1
ATOM 1487 C C . SER A 1 192 ? 10.067 14.007 -1.248 1.00 20.62 220 SER A C 1
ATOM 1488 O O . SER A 1 192 ? 8.905 14.096 -1.675 1.00 20.74 220 SER A O 1
ATOM 1491 N N . HIS A 1 193 ? 10.790 15.080 -0.929 1.00 19.45 221 HIS A N 1
ATOM 1492 C CA . HIS A 1 193 ? 10.183 16.403 -1.039 1.00 19.09 221 HIS A CA 1
ATOM 1493 C C . HIS A 1 193 ? 11.290 17.431 -1.248 1.00 20.02 221 HIS A C 1
ATOM 1494 O O . HIS A 1 193 ? 12.455 17.171 -0.942 1.00 19.87 221 HIS A O 1
ATOM 1501 N N . LYS A 1 194 ? 10.907 18.599 -1.744 1.00 19.60 222 LYS A N 1
ATOM 1502 C CA . LYS A 1 194 ? 11.863 19.689 -1.928 1.00 19.74 222 LYS A CA 1
ATOM 1503 C C . LYS A 1 194 ? 12.501 20.078 -0.590 1.00 18.88 222 LYS A C 1
ATOM 1504 O O . LYS A 1 194 ? 11.847 20.016 0.460 1.00 20.03 222 LYS A O 1
ATOM 1510 N N . PRO A 1 195 ? 13.748 20.528 -0.575 1.00 18.70 223 PRO A N 1
ATOM 1511 C CA . PRO A 1 195 ? 14.346 20.887 0.710 1.00 19.33 223 PRO A CA 1
ATOM 1512 C C . PRO A 1 195 ? 13.638 22.088 1.311 1.00 17.54 223 PRO A C 1
ATOM 1513 O O . PRO A 1 195 ? 13.262 23.027 0.608 1.00 21.23 223 PRO A O 1
ATOM 1517 N N . VAL A 1 196 ? 13.496 22.076 2.629 1.00 17.49 224 VAL A N 1
ATOM 1518 C CA . VAL A 1 196 ? 13.046 23.253 3.360 1.00 17.48 224 VAL A CA 1
ATOM 1519 C C . VAL A 1 196 ? 14.286 24.089 3.671 1.00 16.94 224 VAL A C 1
ATOM 1520 O O . VAL A 1 196 ? 15.163 23.639 4.419 1.00 18.33 224 VAL A O 1
ATOM 1524 N N . GLU A 1 197 ? 14.370 25.300 3.097 1.00 17.22 225 GLU A N 1
ATOM 1525 C CA . GLU A 1 197 ? 15.574 26.110 3.151 1.00 16.42 225 GLU A CA 1
ATOM 1526 C C . GLU A 1 197 ? 15.243 27.568 3.372 1.00 16.79 225 GLU A C 1
ATOM 1527 O O . GLU A 1 197 ? 14.201 28.047 2.925 1.00 18.12 225 GLU A O 1
ATOM 1533 N N . TYR A 1 198 ? 16.109 28.246 4.122 1.00 15.58 226 TYR A N 1
ATOM 1534 C CA . TYR A 1 198 ? 15.866 29.621 4.564 1.00 14.60 226 TYR A CA 1
ATOM 1535 C C . TYR A 1 198 ? 17.031 30.447 4.041 1.00 15.74 226 TYR A C 1
ATOM 1536 O O . TYR A 1 198 ? 18.075 30.511 4.705 1.00 16.87 226 TYR A O 1
ATOM 1545 N N . PRO A 1 199 ? 16.883 31.163 2.921 1.00 15.09 227 PRO A N 1
ATOM 1546 C CA . PRO A 1 199 ? 17.946 32.055 2.463 1.00 15.09 227 PRO A CA 1
ATOM 1547 C C . PRO A 1 199 ? 17.832 33.413 3.134 1.00 14.82 227 PRO A C 1
ATOM 1548 O O . PRO A 1 199 ? 16.741 33.942 3.385 1.00 15.57 227 PRO A O 1
ATOM 1560 N N . ALA A 1 201 ? 19.559 37.559 2.724 1.00 14.89 229 ALA A N 1
ATOM 1561 C CA . ALA A 1 201 ? 20.283 38.472 1.836 1.00 14.80 229 ALA A CA 1
ATOM 1562 C C . ALA A 1 201 ? 20.174 39.891 2.378 1.00 14.93 229 ALA A C 1
ATOM 1563 O O . ALA A 1 201 ? 19.222 40.239 3.084 1.00 16.79 229 ALA A O 1
ATOM 1565 N N . ILE A 1 202 ? 21.146 40.711 2.012 1.00 15.58 230 ILE A N 1
ATOM 1566 C CA . ILE A 1 202 ? 21.087 42.154 2.312 1.00 16.20 230 ILE A CA 1
ATOM 1567 C C . ILE A 1 202 ? 20.231 42.862 1.271 1.00 15.93 230 ILE A C 1
ATOM 1568 O O . ILE A 1 202 ? 20.291 42.549 0.077 1.00 16.89 230 ILE A O 1
ATOM 1573 N N . VAL A 1 203 ? 19.405 43.805 1.723 1.00 16.39 231 VAL A N 1
ATOM 1574 C CA . VAL A 1 203 ? 18.544 44.579 0.844 1.00 16.49 231 VAL A CA 1
ATOM 1575 C C . VAL A 1 203 ? 19.357 45.649 0.121 1.00 16.55 231 VAL A C 1
ATOM 1576 O O . VAL A 1 203 ? 20.273 46.284 0.689 1.00 17.15 231 VAL A O 1
ATOM 1580 N N . LYS A 1 204 ? 19.010 45.873 -1.147 1.00 17.89 232 LYS A N 1
ATOM 1581 C CA . LYS A 1 204 ? 19.771 46.825 -1.961 1.00 19.26 232 LYS A CA 1
ATOM 1582 C C . LYS A 1 204 ? 19.675 48.208 -1.319 1.00 19.68 232 LYS A C 1
ATOM 1583 O O . LYS A 1 204 ? 18.585 48.638 -0.918 1.00 21.46 232 LYS A O 1
ATOM 1589 N N . GLY A 1 205 ? 20.817 48.916 -1.225 1.00 21.54 233 GLY A N 1
ATOM 1590 C CA . GLY A 1 205 ? 20.868 50.188 -0.534 1.00 21.81 233 GLY A CA 1
ATOM 1591 C C . GLY A 1 205 ? 21.291 50.099 0.920 1.00 21.49 233 GLY A C 1
ATOM 1592 O O . GLY A 1 205 ? 21.577 51.129 1.542 1.00 23.00 233 GLY A O 1
ATOM 1593 N N . HIS A 1 206 ? 21.365 48.889 1.473 1.00 19.02 234 HIS A N 1
ATOM 1594 C CA . HIS A 1 206 ? 21.658 48.685 2.892 1.00 19.13 234 HIS A CA 1
ATOM 1595 C C . HIS A 1 206 ? 22.960 47.928 3.087 1.00 19.08 234 HIS A C 1
ATOM 1596 O O . HIS A 1 206 ? 23.215 47.392 4.167 1.00 20.19 234 HIS A O 1
ATOM 1603 N N . ASP A 1 207 ? 23.812 47.928 2.059 1.00 20.87 235 ASP A N 1
ATOM 1604 C CA . ASP A 1 207 ? 25.061 47.178 2.011 1.00 23.40 235 ASP A CA 1
ATOM 1605 C C . ASP A 1 207 ? 26.148 48.036 2.651 1.00 24.97 235 ASP A C 1
ATOM 1606 O O . ASP A 1 207 ? 26.954 48.719 2.000 1.00 27.94 235 ASP A O 1
ATOM 1611 N N . ASN A 1 208 ? 26.137 48.090 3.956 1.00 22.51 236 ASN A N 1
ATOM 1612 C CA . ASN A 1 208 ? 27.131 48.908 4.635 1.00 23.40 236 ASN A CA 1
ATOM 1613 C C . ASN A 1 208 ? 27.815 48.042 5.674 1.00 22.51 236 ASN A C 1
ATOM 1614 O O . ASN A 1 208 ? 27.411 46.889 5.909 1.00 21.30 236 ASN A O 1
ATOM 1619 N N . PRO A 1 209 ? 28.855 48.568 6.321 1.00 23.96 237 PRO A N 1
ATOM 1620 C CA . PRO A 1 209 ? 29.587 47.734 7.295 1.00 23.26 237 PRO A CA 1
ATOM 1621 C C . PRO A 1 209 ? 28.760 47.278 8.480 1.00 22.51 237 PRO A C 1
ATOM 1622 O O . PRO A 1 209 ? 28.955 46.146 8.941 1.00 23.31 237 PRO A O 1
ATOM 1626 N N . THR A 1 210 ? 27.839 48.113 8.988 1.00 23.26 238 THR A N 1
ATOM 1627 C CA . THR A 1 210 ? 27.032 47.706 10.143 1.00 22.26 238 THR A CA 1
ATOM 1628 C C . THR A 1 210 ? 26.128 46.521 9.788 1.00 21.60 238 THR A C 1
ATOM 1629 O O . THR A 1 210 ? 26.078 45.515 10.504 1.00 21.66 238 THR A O 1
ATOM 1633 N N . VAL A 1 211 ? 25.437 46.600 8.658 1.00 21.04 239 VAL A N 1
ATOM 1634 C CA . VAL A 1 211 ? 24.556 45.506 8.273 1.00 20.35 239 VAL A CA 1
ATOM 1635 C C . VAL A 1 211 ? 25.352 44.236 7.975 1.00 19.69 239 VAL A C 1
ATOM 1636 O O . VAL A 1 211 ? 24.948 43.123 8.353 1.00 20.02 239 VAL A O 1
ATOM 1640 N N . THR A 1 212 ? 26.495 44.383 7.300 1.00 19.60 240 THR A N 1
ATOM 1641 C CA . THR A 1 212 ? 27.324 43.230 6.978 1.00 19.44 240 THR A CA 1
ATOM 1642 C C . THR A 1 212 ? 27.812 42.519 8.234 1.00 20.02 240 THR A C 1
ATOM 1643 O O . THR A 1 212 ? 27.848 41.284 8.278 1.00 21.03 240 THR A O 1
ATOM 1647 N N . ALA A 1 213 ? 28.157 43.280 9.285 1.00 20.02 241 ALA A N 1
ATOM 1648 C CA . ALA A 1 213 ? 28.595 42.639 10.521 1.00 20.51 241 ALA A CA 1
ATOM 1649 C C . ALA A 1 213 ? 27.506 41.748 11.111 1.00 20.76 241 ALA A C 1
ATOM 1650 O O . ALA A 1 213 ? 27.798 40.668 11.631 1.00 20.95 241 ALA A O 1
ATOM 1652 N N . PHE A 1 214 ? 26.244 42.173 11.024 1.00 20.21 242 PHE A N 1
ATOM 1653 C CA . PHE A 1 214 ? 25.194 41.320 11.568 1.00 20.13 242 PHE A CA 1
ATOM 1654 C C . PHE A 1 214 ? 24.881 40.131 10.659 1.00 19.43 242 PHE A C 1
ATOM 1655 O O . PHE A 1 214 ? 24.638 39.015 11.133 1.00 19.65 242 PHE A O 1
ATOM 1663 N N . TYR A 1 215 ? 24.871 40.366 9.352 1.00 19.39 243 TYR A N 1
ATOM 1664 C CA . TYR A 1 215 ? 24.795 39.276 8.380 1.00 17.73 243 TYR A CA 1
ATOM 1665 C C . TYR A 1 215 ? 25.832 38.202 8.678 1.00 18.55 243 TYR A C 1
ATOM 1666 O O . TYR A 1 215 ? 25.517 36.996 8.707 1.00 19.00 243 TYR A O 1
ATOM 1675 N N . ASP A 1 216 ? 27.077 38.634 8.916 1.00 18.74 244 ASP A N 1
ATOM 1676 C CA . ASP A 1 216 ? 28.137 37.682 9.186 1.00 19.10 244 ASP A CA 1
ATOM 1677 C C . ASP A 1 216 ? 27.869 36.982 10.503 1.00 20.75 244 ASP A C 1
ATOM 1678 O O . ASP A 1 216 ? 28.102 35.778 10.625 1.00 21.34 244 ASP A O 1
ATOM 1683 N N . TYR A 1 217 ? 27.341 37.718 11.485 1.00 19.82 245 TYR A N 1
ATOM 1684 C CA . TYR A 1 217 ? 27.054 37.110 12.788 1.00 20.39 245 TYR A CA 1
ATOM 1685 C C . TYR A 1 217 ? 26.005 36.011 12.641 1.00 20.52 245 TYR A C 1
ATOM 1686 O O . TYR A 1 217 ? 26.101 34.956 13.274 1.00 20.95 245 TYR A O 1
ATOM 1695 N N . LEU A 1 218 ? 25.008 36.236 11.782 1.00 19.69 246 LEU A N 1
ATOM 1696 C CA . LEU A 1 218 ? 23.922 35.269 11.613 1.00 19.93 246 LEU A CA 1
ATOM 1697 C C . LEU A 1 218 ? 24.440 33.940 11.098 1.00 20.38 246 LEU A C 1
ATOM 1698 O O . LEU A 1 218 ? 23.896 32.886 11.456 1.00 19.99 246 LEU A O 1
ATOM 1703 N N . LYS A 1 219 ? 25.493 33.965 10.273 1.00 21.06 247 LYS A N 1
ATOM 1704 C CA . LYS A 1 219 ? 26.018 32.726 9.737 1.00 21.85 247 LYS A CA 1
ATOM 1705 C C . LYS A 1 219 ? 27.230 32.222 10.517 1.00 23.28 247 LYS A C 1
ATOM 1706 O O . LYS A 1 219 ? 27.934 31.346 10.026 1.00 25.68 247 LYS A O 1
ATOM 1712 N N . SER A 1 220 ? 27.493 32.777 11.739 1.00 23.80 248 SER A N 1
ATOM 1713 C CA . SER A 1 220 ? 28.639 32.410 12.565 1.00 24.97 248 SER A CA 1
ATOM 1714 C C . SER A 1 220 ? 28.256 31.359 13.602 1.00 24.23 248 SER A C 1
ATOM 1715 O O . SER A 1 220 ? 27.066 31.129 13.884 1.00 22.25 248 SER A O 1
ATOM 1718 N N . PRO A 1 221 ? 29.255 30.689 14.177 1.00 27.24 249 PRO A N 1
ATOM 1719 C CA . PRO A 1 221 ? 28.985 29.663 15.206 1.00 26.56 249 PRO A CA 1
ATOM 1720 C C . PRO A 1 221 ? 28.126 30.116 16.376 1.00 26.12 249 PRO A C 1
ATOM 1721 O O . PRO A 1 221 ? 27.284 29.327 16.825 1.00 26.39 249 PRO A O 1
ATOM 1725 N N . ALA A 1 222 ? 28.274 31.362 16.858 1.00 25.83 250 ALA A N 1
ATOM 1726 C CA . ALA A 1 222 ? 27.445 31.824 17.978 1.00 25.19 250 ALA A CA 1
ATOM 1727 C C . ALA A 1 222 ? 25.952 31.830 17.628 1.00 24.41 250 ALA A C 1
ATOM 1728 O O . ALA A 1 222 ? 25.101 31.428 18.437 1.00 25.21 250 ALA A O 1
ATOM 1730 N N . ALA A 1 223 ? 25.594 32.308 16.442 1.00 22.34 251 ALA A N 1
ATOM 1731 C CA . ALA A 1 223 ? 24.186 32.252 16.064 1.00 20.60 251 ALA A CA 1
ATOM 1732 C C . ALA A 1 223 ? 23.751 30.825 15.763 1.00 19.80 251 ALA A C 1
ATOM 1733 O O . ALA A 1 223 ? 22.604 30.460 16.060 1.00 19.74 251 ALA A O 1
ATOM 1735 N N . ALA A 1 224 ? 24.653 30.008 15.198 1.00 20.23 252 ALA A N 1
ATOM 1736 C CA . ALA A 1 224 ? 24.302 28.630 14.879 1.00 21.42 252 ALA A CA 1
ATOM 1737 C C . ALA A 1 224 ? 23.828 27.888 16.124 1.00 21.69 252 ALA A C 1
ATOM 1738 O O . ALA A 1 224 ? 22.863 27.122 16.052 1.00 22.08 252 ALA A O 1
ATOM 1740 N N . VAL A 1 225 ? 24.504 28.090 17.269 1.00 21.87 253 VAL A N 1
ATOM 1741 C CA . VAL A 1 225 ? 24.060 27.479 18.534 1.00 24.36 253 VAL A CA 1
ATOM 1742 C C . VAL A 1 225 ? 22.590 27.768 18.809 1.00 22.79 253 VAL A C 1
ATOM 1743 O O . VAL A 1 225 ? 21.808 26.878 19.189 1.00 22.53 253 VAL A O 1
ATOM 1747 N N . ILE A 1 226 ? 22.187 29.015 18.596 1.00 21.73 254 ILE A N 1
ATOM 1748 C CA . ILE A 1 226 ? 20.824 29.443 18.916 1.00 21.35 254 ILE A CA 1
ATOM 1749 C C . ILE A 1 226 ? 19.824 28.861 17.912 1.00 20.88 254 ILE A C 1
ATOM 1750 O O . ILE A 1 226 ? 18.770 28.334 18.288 1.00 21.32 254 ILE A O 1
ATOM 1755 N N . PHE A 1 227 ? 20.176 28.867 16.625 1.00 19.11 255 PHE A N 1
ATOM 1756 C CA . PHE A 1 227 ? 19.302 28.234 15.629 1.00 20.37 255 PHE A CA 1
ATOM 1757 C C . PHE A 1 227 ? 19.087 26.747 15.927 1.00 21.43 255 PHE A C 1
ATOM 1758 O O . PHE A 1 227 ? 17.950 26.234 15.827 1.00 21.33 255 PHE A O 1
ATOM 1766 N N . LYS A 1 228 ? 20.163 26.037 16.288 1.00 22.72 256 LYS A N 1
ATOM 1767 C CA . LYS A 1 228 ? 20.063 24.623 16.668 1.00 25.73 256 LYS A CA 1
ATOM 1768 C C . LYS A 1 228 ? 19.138 24.444 17.863 1.00 25.55 256 LYS A C 1
ATOM 1769 O O . LYS A 1 228 ? 18.334 23.502 17.896 1.00 26.03 256 LYS A O 1
ATOM 1775 N N A ASN A 1 229 ? 19.219 25.352 18.853 0.57 24.74 257 ASN A N 1
ATOM 1776 N N B ASN A 1 229 ? 19.215 25.353 18.836 0.43 26.22 257 ASN A N 1
ATOM 1777 C CA A ASN A 1 229 ? 18.340 25.289 20.027 0.57 26.38 257 ASN A CA 1
ATOM 1778 C CA B ASN A 1 229 ? 18.356 25.280 20.015 0.43 28.00 257 ASN A CA 1
ATOM 1779 C C A ASN A 1 229 ? 16.865 25.252 19.628 0.57 25.15 257 ASN A C 1
ATOM 1780 C C B ASN A 1 229 ? 16.872 25.270 19.640 0.43 25.42 257 ASN A C 1
ATOM 1781 O O A ASN A 1 229 ? 16.041 24.670 20.342 0.57 26.76 257 ASN A O 1
ATOM 1782 O O B ASN A 1 229 ? 16.057 24.668 20.347 0.43 25.93 257 ASN A O 1
ATOM 1791 N N . TYR A 1 230 ? 16.503 25.913 18.530 1.00 22.37 258 TYR A N 1
ATOM 1792 C CA . TYR A 1 230 ? 15.124 26.022 18.080 1.00 21.40 258 TYR A CA 1
ATOM 1793 C C . TYR A 1 230 ? 14.789 25.072 16.931 1.00 21.55 258 TYR A C 1
ATOM 1794 O O . TYR A 1 230 ? 13.730 25.213 16.299 1.00 22.53 258 TYR A O 1
ATOM 1803 N N . GLY A 1 231 ? 15.641 24.070 16.695 1.00 21.94 259 GLY A N 1
ATOM 1804 C CA . GLY A 1 231 ? 15.326 22.999 15.766 1.00 21.81 259 GLY A CA 1
ATOM 1805 C C . GLY A 1 231 ? 15.611 23.268 14.316 1.00 22.01 259 GLY A C 1
ATOM 1806 O O . GLY A 1 231 ? 15.169 22.480 13.466 1.00 23.79 259 GLY A O 1
ATOM 1807 N N . PHE A 1 232 ? 16.341 24.336 13.998 1.00 21.32 260 PHE A N 1
ATOM 1808 C CA . PHE A 1 232 ? 16.799 24.551 12.636 1.00 20.97 260 PHE A CA 1
ATOM 1809 C C . PHE A 1 232 ? 18.159 23.879 12.440 1.00 20.83 260 PHE A C 1
ATOM 1810 O O . PHE A 1 232 ? 18.927 23.662 13.393 1.00 25.10 260 PHE A O 1
ATOM 1818 N N . THR A 1 233 ? 18.492 23.598 11.183 1.00 20.06 261 THR A N 1
ATOM 1819 C CA . THR A 1 233 ? 19.805 23.032 10.874 1.00 19.34 261 THR A CA 1
ATOM 1820 C C . THR A 1 233 ? 20.662 24.129 10.287 1.00 19.23 261 THR A C 1
ATOM 1821 O O . THR A 1 233 ? 20.380 24.577 9.162 1.00 20.76 261 THR A O 1
ATOM 1825 N N . PRO A 1 234 ? 21.686 24.620 10.981 1.00 19.74 262 PRO A N 1
ATOM 1826 C CA . PRO A 1 234 ? 22.516 25.674 10.399 1.00 21.91 262 PRO A CA 1
ATOM 1827 C C . PRO A 1 234 ? 23.391 25.077 9.307 1.00 27.69 262 PRO A C 1
ATOM 1828 O O . PRO A 1 234 ? 23.867 23.944 9.434 1.00 27.77 262 PRO A O 1
ATOM 1832 N N . ARG A 1 235 ? 23.444 25.808 8.179 1.00 31.93 263 ARG A N 1
ATOM 1833 C CA . ARG A 1 235 ? 24.118 25.474 6.900 1.00 35.78 263 ARG A CA 1
ATOM 1834 C C . ARG A 1 235 ? 25.438 26.238 6.734 1.00 39.87 263 ARG A C 1
ATOM 1835 O O . ARG A 1 235 ? 25.648 27.278 7.357 1.00 41.73 263 ARG A O 1
#

Nearest PDB structures (foldseek):
  8k8k-assembly1_A  TM=9.616E-01  e=1.159E-42  Klebsiella pneumoniae subsp. pneumoniae HS11286
  4xxu-assembly1_B  TM=8.837E-01  e=4.702E-42  Escherichia coli K-12
  3axf-assembly3_C  TM=9.065E-01  e=2.556E-38  Escherichia coli K-12
  3gzg-assembly3_C  TM=8.518E-01  e=7.290E-30  Xanthomonas citri
  8zj9-assembly1_A  TM=8.546E-01  e=1.243E-29  Acinetobacter baumannii

Sequence (227 aa):
DKITVFAAASLTNALLQDIAVQYKQEKQVDVVASYASSSSTLARQIEQGAPADLLFISADQQWDYAIDDKQQIVANTRYTLLGNELVLIAPQDSQIDKVEIDKKTDWKKLLEGGRLAVGDPDHVPAGIYAKESLENLGAWSTLAPEARANNNVRRRSAALVERAEAPLGIVYGSDAVASKKVKVVGIFPEASHKPVEYPAIVKGHDNPTVTAFYDYLKSPAAAVIFKNNYGFTPR